Protein AF-A0A345XJV7-F1 (afdb_monomer_lite)

Organism: NCBI:txid83291

pLDDT: mean 78.59, std 18.43, range [28.44, 98.44]

Foldseek 3Di:
DDDDDDDDDDDDDPPPPPDPDDDDPACLLDPVNLVVLVVLLVVLLVLLLVLLVVVCCVQPPDLVCLLPDDCPPLCVNLVSLLSNLLSLQLNVLSLVSNCVSNVSVCPDPPNDPDDVRVVLVVLVVQLNVLSVVLSVLLLVLLLVNDPDPDDSSVVNNVSSVSNVVSVVVNCVVCVVVVVVVVVPDPPPPPPDDDDDPDDDDDPPPDDPPPVSVVVSVVVSVVSVVVSVVVSVLSSLLQSCQSPVVSQVSVPPRSDRQQDDPQRGDDPADCVNLVPDPVNLQPDWDWDAACQTDIDRPVRQVPPDKDWDFGKDADSSRGIDTDIDIGDDPVVSCVVRVNPPPSSRDDWDWDDRPDDPTDTRD

Secondary structure (DSSP, 8-state):
---PPPPPPPPPPGGG-S-PPP---STTSSHHHHHHHHHHHHHHHHHHHHHHHHHHHHHS--TTTTTTS---STTHHHHHHHHHHHHHHHHHHHHHHHHHHHHHHHT-SSS-SSHHHHHHHHHHHHHHHHHHHHHHHHHHHHTT---SSS-HHHHHHHHHHHHHHHHHHHHHHHHHHHHHHHHS--S-S-------------TT---TT-HHHHHHHHHHHHHHHHHHHHHHHHHHTTTTTT-GGGGGG-SS-SS-TT-STTSS--SS-TTTTT--HHHHHT-EEEE-SSS-EEEEHHHHHTSPPEEEEEEEE-TTS-EEEEEEEE--HHHHHHHTT--SSTT---------SSS------

InterPro domains:
  IPR000572 Oxidoreductase, molybdopterin-binding domain [PF00174] (278-340)
  IPR036374 Oxidoreductase, molybdopterin-binding domain superfamily [G3DSA:3.90.420.10] (262-356)
  IPR036374 Oxidoreductase, molybdopterin-binding domain superfamily [SSF56524] (275-340)

Sequence (361 aa):
MKRLSPPRLPEVPPRLRGVLPPRFRGRLHDPRTATAVGRWLGAAVLVCFVTGVVSHVLQEPPGVLADRLPTRPVWGYRFSQGLHVASGIAAVPLLLAKLWTVYPRLFVTPPVRGVRHALERLSVALLVSSGLLQLFLGLLNTAQWYPWPFSFRQVHWALAWVLMGALLLHLAVKAPLIAAHWRERPPDMRKDGANTKDATNTKDATDPTDPRDESDARDRRSLLLGVGAAVGAVTVVTAGQTFTPLRPLDLLAPRHPDHGTQGLPVNRTAAQARVSATAVRDWRLDVTGPRPYALALPELARLPQHTEELPIACVEGWSASARWEGVRVRDLLDRAGAARSRRAASRVRQWRRRGPARRCG

Radius of gyration: 30.33 Å; chains: 1; bounding box: 95×42×93 Å

Structure (mmCIF, N/CA/C/O backbone):
data_AF-A0A345XJV7-F1
#
_entry.id   AF-A0A345XJV7-F1
#
loop_
_atom_site.group_PDB
_atom_site.id
_atom_site.type_symbol
_atom_site.label_atom_id
_atom_site.label_alt_id
_atom_site.label_comp_id
_atom_site.label_asym_id
_atom_site.label_entity_id
_atom_site.label_seq_id
_atom_site.pdbx_PDB_ins_code
_atom_site.Cartn_x
_atom_site.Cartn_y
_atom_site.Cartn_z
_atom_site.occupancy
_atom_site.B_iso_or_equiv
_atom_site.auth_seq_id
_atom_site.auth_comp_id
_atom_site.auth_asym_id
_atom_site.auth_atom_id
_atom_site.pdbx_PDB_model_num
ATOM 1 N N . MET A 1 1 ? 62.691 3.026 -57.305 1.00 43.69 1 MET A N 1
ATOM 2 C CA . MET A 1 1 ? 61.408 2.827 -56.591 1.00 43.69 1 MET A CA 1
ATOM 3 C C . MET A 1 1 ? 61.612 3.065 -55.094 1.00 43.69 1 MET A C 1
ATOM 5 O O . MET A 1 1 ? 62.095 2.177 -54.407 1.00 43.69 1 MET A O 1
ATOM 9 N N . LYS A 1 2 ? 61.313 4.269 -54.583 1.00 43.38 2 LYS A N 1
ATOM 10 C CA . LYS A 1 2 ? 61.294 4.564 -53.135 1.00 43.38 2 LYS A CA 1
ATOM 11 C C . LYS A 1 2 ? 59.847 4.439 -52.645 1.00 43.38 2 LYS A C 1
ATOM 13 O O . LYS A 1 2 ? 58.986 5.158 -53.139 1.00 43.38 2 LYS A O 1
ATOM 18 N N . ARG A 1 3 ? 59.573 3.517 -51.712 1.00 45.50 3 ARG A N 1
ATOM 19 C CA . ARG A 1 3 ? 58.284 3.435 -51.000 1.00 45.50 3 ARG A CA 1
ATOM 20 C C . ARG A 1 3 ? 58.105 4.717 -50.181 1.00 45.50 3 ARG A C 1
ATOM 22 O O . ARG A 1 3 ? 58.883 4.961 -49.265 1.00 45.50 3 ARG A O 1
ATOM 29 N N . LEU A 1 4 ? 57.101 5.522 -50.516 1.00 53.03 4 LEU A N 1
ATOM 30 C CA . LEU A 1 4 ? 56.625 6.613 -49.666 1.00 53.03 4 LEU A CA 1
ATOM 31 C C . LEU A 1 4 ? 55.691 6.014 -48.605 1.00 53.03 4 LEU A C 1
ATOM 33 O O . LEU A 1 4 ? 54.725 5.327 -48.937 1.00 53.03 4 LEU A O 1
ATOM 37 N N . SER A 1 5 ? 56.027 6.220 -47.334 1.00 56.84 5 SER A N 1
ATOM 38 C CA . SER A 1 5 ? 55.233 5.788 -46.179 1.00 56.84 5 SER A CA 1
ATOM 39 C C . SER A 1 5 ? 53.873 6.503 -46.132 1.00 56.84 5 SER A C 1
ATOM 41 O O . SER A 1 5 ? 53.803 7.675 -46.506 1.00 56.84 5 SER A O 1
ATOM 43 N N . PRO A 1 6 ? 52.798 5.850 -45.649 1.00 53.56 6 PRO A N 1
ATOM 44 C CA . PRO A 1 6 ? 51.493 6.492 -45.520 1.00 53.56 6 PRO A CA 1
ATOM 45 C C . PRO A 1 6 ? 51.527 7.614 -44.463 1.00 53.56 6 PRO A C 1
ATOM 47 O O . PRO A 1 6 ? 52.290 7.521 -43.494 1.00 53.56 6 PRO A O 1
ATOM 50 N N . PRO A 1 7 ? 50.709 8.673 -44.620 1.00 50.72 7 PRO A N 1
ATOM 51 C CA . PRO A 1 7 ? 50.664 9.781 -43.673 1.00 50.72 7 PRO A CA 1
ATOM 52 C C . PRO A 1 7 ? 50.169 9.294 -42.306 1.00 50.72 7 PRO A C 1
ATOM 54 O O . PRO A 1 7 ? 49.165 8.585 -42.209 1.00 50.72 7 PRO A O 1
ATOM 57 N N . ARG A 1 8 ? 50.876 9.676 -41.235 1.00 54.47 8 ARG A N 1
ATOM 58 C CA . ARG A 1 8 ? 50.417 9.440 -39.861 1.00 54.47 8 ARG A CA 1
ATOM 59 C C . ARG A 1 8 ? 49.130 10.232 -39.643 1.00 54.47 8 ARG A C 1
ATOM 61 O O . ARG A 1 8 ? 49.126 11.451 -39.795 1.00 54.47 8 ARG A O 1
ATOM 68 N N . LEU A 1 9 ? 48.054 9.536 -39.283 1.00 54.16 9 LEU A N 1
ATOM 69 C CA . LEU A 1 9 ? 46.838 10.175 -38.785 1.00 54.16 9 LEU A CA 1
ATOM 70 C C . LEU A 1 9 ? 47.188 10.990 -37.525 1.00 54.16 9 LEU A C 1
ATOM 72 O O . LEU A 1 9 ? 47.992 10.515 -36.718 1.00 54.16 9 LEU A O 1
ATOM 76 N N . PRO A 1 10 ? 46.625 12.197 -37.349 1.00 48.19 10 PRO A N 1
ATOM 77 C CA . PRO A 1 10 ? 46.925 13.028 -36.192 1.00 48.19 10 PRO A CA 1
ATOM 78 C C . PRO A 1 10 ? 46.528 12.305 -34.899 1.00 48.19 10 PRO A C 1
ATOM 80 O O . PRO A 1 10 ? 45.392 11.850 -34.748 1.00 48.19 10 PRO A O 1
ATOM 83 N N . GLU A 1 11 ? 47.475 12.194 -33.965 1.00 55.97 11 GLU A N 1
ATOM 84 C CA . GLU A 1 11 ? 47.202 11.719 -32.611 1.00 55.97 11 GLU A CA 1
ATOM 85 C C . GLU A 1 11 ? 46.211 12.668 -31.935 1.00 55.97 11 GLU A C 1
ATOM 87 O O . GLU A 1 11 ? 46.449 13.868 -31.793 1.00 55.97 11 GLU A O 1
ATOM 92 N N . VAL A 1 12 ? 45.070 12.118 -31.522 1.00 51.31 12 VAL A N 1
ATOM 93 C CA . VAL A 1 12 ? 44.053 12.856 -30.772 1.00 51.31 12 VAL A CA 1
ATOM 94 C C . VAL A 1 12 ? 44.655 13.270 -29.419 1.00 51.31 12 VAL A C 1
ATOM 96 O O . VAL A 1 12 ? 45.100 12.394 -28.671 1.00 51.31 12 VAL A O 1
ATOM 99 N N . PRO A 1 13 ? 44.669 14.569 -29.065 1.00 47.75 13 PRO A N 1
ATOM 100 C CA . PRO A 1 13 ? 45.322 15.040 -27.849 1.00 47.75 13 PRO A CA 1
ATOM 101 C C . PRO A 1 13 ? 44.674 14.451 -26.577 1.00 47.75 13 PRO A C 1
ATOM 103 O O . PRO A 1 13 ? 43.452 14.274 -26.528 1.00 47.75 13 PRO A O 1
ATOM 106 N N . PRO A 1 14 ? 45.440 14.202 -25.492 1.00 54.06 14 PRO A N 1
ATOM 107 C CA . PRO A 1 14 ? 44.986 13.411 -24.336 1.00 54.06 14 PRO A CA 1
ATOM 108 C C . PRO A 1 14 ? 43.868 14.048 -23.490 1.00 54.06 14 PRO A C 1
ATOM 110 O O . PRO A 1 14 ? 43.389 13.431 -22.539 1.00 54.06 14 PRO A O 1
ATOM 113 N N . ARG A 1 15 ? 43.446 15.280 -23.800 1.00 49.66 15 ARG A N 1
ATOM 114 C CA . ARG A 1 15 ? 42.556 16.096 -22.954 1.00 49.66 15 ARG A CA 1
ATOM 115 C C . ARG A 1 15 ? 41.055 15.951 -23.246 1.00 49.66 15 ARG A C 1
ATOM 117 O O . ARG A 1 15 ? 40.257 16.605 -22.589 1.00 49.66 15 ARG A O 1
ATOM 124 N N . LEU A 1 16 ? 40.653 15.052 -24.151 1.00 48.94 16 LEU A N 1
ATOM 125 C CA . LEU A 1 16 ? 39.241 14.705 -24.414 1.00 48.94 16 LEU A CA 1
ATOM 126 C C . LEU A 1 16 ? 38.868 13.274 -23.973 1.00 48.94 16 LEU A C 1
ATOM 128 O O . LEU A 1 16 ? 37.873 12.717 -24.425 1.00 48.94 16 LEU A O 1
ATOM 132 N N . ARG A 1 17 ? 39.621 12.666 -23.044 1.00 46.66 17 ARG A N 1
ATOM 133 C CA . ARG A 1 17 ? 39.215 11.428 -22.338 1.00 46.66 17 ARG A CA 1
ATOM 134 C C . ARG A 1 17 ? 38.252 11.697 -21.167 1.00 46.66 17 ARG A C 1
ATOM 136 O O . ARG A 1 17 ? 38.211 10.942 -20.200 1.00 46.66 17 ARG A O 1
ATOM 143 N N . GLY A 1 18 ? 37.483 12.781 -21.236 1.00 49.59 18 GLY A N 1
ATOM 144 C CA . GLY A 1 18 ? 36.442 13.099 -20.267 1.00 49.59 18 GLY A CA 1
ATOM 145 C C . GLY A 1 18 ? 35.134 12.413 -20.648 1.00 49.59 18 GLY A C 1
ATOM 146 O O . GLY A 1 18 ? 34.494 12.811 -21.613 1.00 49.59 18 GLY A O 1
ATOM 147 N N . VAL A 1 19 ? 34.736 11.413 -19.857 1.00 54.66 19 VAL A N 1
ATOM 148 C CA . VAL A 1 19 ? 33.434 10.717 -19.902 1.00 54.66 19 VAL A CA 1
ATOM 149 C C . VAL A 1 19 ? 33.239 9.786 -21.109 1.00 54.66 19 VAL A C 1
ATOM 151 O O . VAL A 1 19 ? 32.276 9.891 -21.866 1.00 54.66 19 VAL A O 1
ATOM 154 N N . LEU A 1 20 ? 34.115 8.787 -21.260 1.00 51.97 20 LEU A N 1
ATOM 155 C CA . LEU A 1 20 ? 33.689 7.565 -21.949 1.00 51.97 20 LEU A CA 1
ATOM 156 C C . LEU A 1 20 ? 32.628 6.882 -21.066 1.00 51.97 20 LEU A C 1
ATOM 158 O O . LEU A 1 20 ? 32.927 6.596 -19.904 1.00 51.97 20 LEU A O 1
ATOM 162 N N . PRO A 1 21 ? 31.403 6.630 -21.563 1.00 55.56 21 PRO A N 1
ATOM 163 C CA . PRO A 1 21 ? 30.406 5.908 -20.788 1.00 55.56 21 PRO A CA 1
ATOM 164 C C . PRO A 1 21 ? 30.943 4.511 -20.435 1.00 55.56 21 PRO A C 1
ATOM 166 O O . PRO A 1 21 ? 31.683 3.920 -21.234 1.00 55.56 21 PRO A O 1
ATOM 169 N N . PRO A 1 22 ? 30.594 3.967 -19.257 1.00 55.34 22 PRO A N 1
ATOM 170 C CA . PRO A 1 22 ? 31.024 2.633 -18.860 1.00 55.34 22 PRO A CA 1
ATOM 171 C C . PRO A 1 22 ? 30.659 1.606 -19.942 1.00 55.34 22 PRO A C 1
ATOM 173 O O . PRO A 1 22 ? 29.515 1.526 -20.392 1.00 55.34 22 PRO A O 1
ATOM 176 N N . ARG A 1 23 ? 31.651 0.824 -20.388 1.00 52.75 23 ARG A N 1
ATOM 177 C CA . ARG A 1 23 ? 31.453 -0.290 -21.326 1.00 52.75 23 ARG A CA 1
ATOM 178 C C . ARG A 1 23 ? 31.080 -1.539 -20.530 1.00 52.75 23 ARG A C 1
ATOM 180 O O . ARG A 1 23 ? 31.947 -2.177 -19.938 1.00 52.75 23 ARG A O 1
ATOM 187 N N . PHE A 1 24 ? 29.796 -1.878 -20.510 1.00 51.69 24 PHE A N 1
ATOM 188 C CA . PHE A 1 24 ? 29.291 -3.077 -19.841 1.00 51.69 24 PHE A CA 1
ATOM 189 C C . PHE A 1 24 ? 29.537 -4.313 -20.712 1.00 51.69 24 PHE A C 1
ATOM 191 O O . PHE A 1 24 ? 29.159 -4.329 -21.881 1.00 51.69 24 PHE A O 1
ATOM 198 N N . ARG A 1 25 ? 30.200 -5.334 -20.153 1.00 53.34 25 ARG A N 1
ATOM 199 C CA . ARG A 1 25 ? 30.518 -6.590 -20.859 1.00 53.34 25 ARG A CA 1
ATOM 200 C C . ARG A 1 25 ? 29.418 -7.656 -20.751 1.00 53.34 25 ARG A C 1
ATOM 202 O O . ARG A 1 25 ? 29.373 -8.525 -21.608 1.00 53.34 25 ARG A O 1
ATOM 209 N N . GLY A 1 26 ? 28.535 -7.578 -19.751 1.00 57.66 26 GLY A N 1
ATOM 210 C CA . GLY A 1 26 ? 27.407 -8.507 -19.590 1.00 57.66 26 GLY A CA 1
ATOM 211 C C . GLY A 1 26 ? 26.125 -7.992 -20.250 1.00 57.66 26 GLY A C 1
ATOM 212 O O . GLY A 1 26 ? 25.748 -6.833 -20.044 1.00 57.66 26 GLY A O 1
ATOM 213 N N . ARG A 1 27 ? 25.411 -8.843 -21.001 1.00 68.94 27 ARG A N 1
ATOM 214 C CA . ARG A 1 27 ? 24.129 -8.502 -21.655 1.00 68.94 27 ARG A CA 1
ATOM 215 C C . ARG A 1 27 ? 22.923 -8.603 -20.709 1.00 68.94 27 ARG A C 1
ATOM 217 O O . ARG A 1 27 ? 21.837 -8.985 -21.119 1.00 68.94 27 ARG A O 1
ATOM 224 N N . LEU A 1 28 ? 23.089 -8.202 -19.447 1.00 78.06 28 LEU A N 1
ATOM 225 C CA . LEU A 1 28 ? 21.994 -8.137 -18.468 1.00 78.06 28 LEU A CA 1
ATOM 226 C C . LEU A 1 28 ? 21.194 -6.824 -18.536 1.00 78.06 28 LEU A C 1
ATOM 228 O O . LEU A 1 28 ? 20.078 -6.757 -18.034 1.00 78.06 28 LEU A O 1
ATOM 232 N N . HIS A 1 29 ? 21.725 -5.789 -19.196 1.00 81.75 29 HIS A N 1
ATOM 233 C CA . HIS A 1 29 ? 21.047 -4.501 -19.423 1.00 81.75 29 HIS A CA 1
ATOM 234 C C . HIS A 1 29 ? 20.192 -4.483 -20.707 1.00 81.75 29 HIS A C 1
ATOM 236 O O . HIS A 1 29 ? 19.992 -3.440 -21.342 1.00 81.75 29 HIS A O 1
ATOM 242 N N . ASP A 1 30 ? 19.716 -5.652 -21.135 1.00 80.75 30 ASP A N 1
ATOM 243 C CA . ASP A 1 30 ? 19.037 -5.846 -22.408 1.00 80.75 30 ASP A CA 1
ATOM 244 C C . ASP A 1 30 ? 17.502 -5.658 -22.304 1.00 80.75 30 ASP A C 1
ATOM 246 O O . ASP A 1 30 ? 16.915 -5.689 -21.213 1.00 80.75 30 ASP A O 1
ATOM 250 N N . PRO A 1 31 ? 16.802 -5.446 -23.438 1.00 82.25 31 PRO A N 1
ATOM 251 C CA . PRO A 1 31 ? 15.351 -5.275 -23.450 1.00 82.25 31 PRO A CA 1
ATOM 252 C C . PRO A 1 31 ? 14.572 -6.453 -22.847 1.00 82.25 31 PRO A C 1
ATOM 254 O O . PRO A 1 31 ? 13.532 -6.215 -22.224 1.00 82.25 31 PRO A O 1
ATOM 257 N N . ARG A 1 32 ? 15.040 -7.703 -23.001 1.00 83.38 32 ARG A N 1
ATOM 258 C CA . ARG A 1 32 ? 14.327 -8.897 -22.520 1.00 83.38 32 ARG A CA 1
ATOM 259 C C . ARG A 1 32 ? 14.361 -8.947 -20.997 1.00 83.38 32 ARG A C 1
ATOM 261 O O . ARG A 1 32 ? 13.300 -9.059 -20.384 1.00 83.38 32 ARG A O 1
ATOM 268 N N . THR A 1 33 ? 15.530 -8.755 -20.381 1.00 86.38 33 THR A N 1
ATOM 269 C CA . THR A 1 33 ? 15.660 -8.668 -18.914 1.00 86.38 33 THR A CA 1
ATOM 270 C C . THR A 1 33 ? 14.847 -7.502 -18.356 1.00 86.38 33 THR A C 1
ATOM 272 O O . THR A 1 33 ? 14.058 -7.674 -17.423 1.00 86.38 33 THR A O 1
ATOM 275 N N . ALA A 1 34 ? 14.934 -6.326 -18.989 1.00 88.50 34 ALA A N 1
ATOM 276 C CA . ALA A 1 34 ? 14.167 -5.153 -18.575 1.00 88.50 34 ALA A CA 1
ATOM 277 C C . ALA A 1 34 ? 12.652 -5.404 -18.618 1.00 88.50 34 ALA A C 1
ATOM 279 O O . ALA A 1 34 ? 11.916 -4.903 -17.762 1.00 88.50 34 ALA A O 1
ATOM 280 N N . THR A 1 35 ? 12.177 -6.149 -19.615 1.00 88.50 35 THR A N 1
ATOM 281 C CA . THR A 1 35 ? 10.759 -6.490 -19.772 1.00 88.50 35 THR A CA 1
ATOM 282 C C . THR A 1 35 ? 10.325 -7.532 -18.749 1.00 88.50 35 THR A C 1
ATOM 284 O O . THR A 1 35 ? 9.286 -7.352 -18.121 1.00 88.50 35 THR A O 1
ATOM 287 N N . ALA A 1 36 ? 11.130 -8.572 -18.522 1.00 89.88 36 ALA A N 1
ATOM 288 C CA . ALA A 1 36 ? 10.838 -9.617 -17.544 1.00 89.88 36 ALA A CA 1
ATOM 289 C C . ALA A 1 36 ? 10.682 -9.045 -16.125 1.00 89.88 36 ALA A C 1
ATOM 291 O O . ALA A 1 36 ? 9.617 -9.182 -15.524 1.00 89.88 36 ALA A O 1
ATOM 292 N N . VAL A 1 37 ? 11.683 -8.300 -15.637 1.00 92.25 37 VAL A N 1
ATOM 293 C CA . VAL A 1 37 ? 11.618 -7.635 -14.320 1.00 92.25 37 VAL A CA 1
ATOM 294 C C . VAL A 1 37 ? 10.485 -6.604 -14.285 1.00 92.25 37 VAL A C 1
ATOM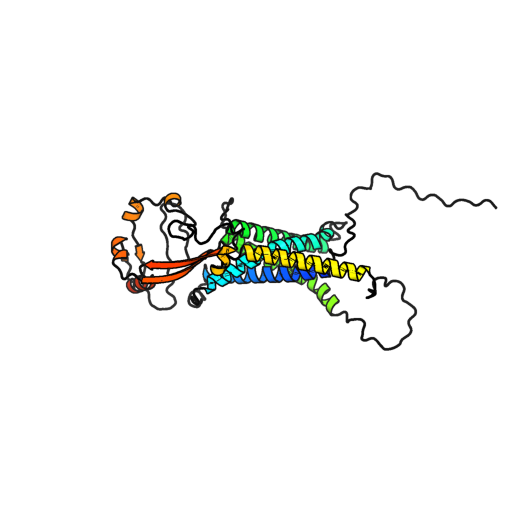 296 O O . VAL A 1 37 ? 9.764 -6.490 -13.295 1.00 92.25 37 VAL A O 1
ATOM 299 N N . GLY A 1 38 ? 10.278 -5.878 -15.390 1.00 93.62 38 GLY A N 1
ATOM 300 C CA . GLY A 1 38 ? 9.199 -4.899 -15.521 1.00 93.62 38 GLY A CA 1
ATOM 301 C C . GLY A 1 38 ? 7.798 -5.499 -15.366 1.00 93.62 38 GLY A C 1
ATOM 302 O O . GLY A 1 38 ? 6.935 -4.846 -14.790 1.00 93.62 38 GLY A O 1
ATOM 303 N N . ARG A 1 39 ? 7.567 -6.737 -15.822 1.00 94.19 39 ARG A N 1
ATOM 304 C CA . ARG A 1 39 ? 6.280 -7.435 -15.654 1.00 94.19 39 ARG A CA 1
ATOM 305 C C . ARG A 1 39 ? 6.006 -7.778 -14.194 1.00 94.19 39 ARG A C 1
ATOM 307 O O . ARG A 1 39 ? 4.894 -7.554 -13.728 1.00 94.19 39 ARG A O 1
ATOM 314 N N . TRP A 1 40 ? 7.009 -8.279 -13.475 1.00 96.69 40 TRP A N 1
ATOM 315 C CA . TRP A 1 40 ? 6.885 -8.562 -12.042 1.00 96.69 40 TRP A CA 1
ATOM 316 C C . TRP A 1 40 ? 6.644 -7.282 -11.241 1.00 96.69 40 TRP A C 1
ATOM 318 O O . TRP A 1 40 ? 5.722 -7.231 -10.431 1.00 96.69 40 TRP A O 1
ATOM 328 N N . LEU A 1 41 ? 7.409 -6.222 -11.530 1.00 97.44 41 LEU A N 1
ATOM 329 C CA . LEU A 1 41 ? 7.218 -4.915 -10.903 1.00 97.44 41 LEU A CA 1
ATOM 330 C C . LEU A 1 41 ? 5.826 -4.341 -11.199 1.00 97.44 41 LEU A C 1
ATOM 332 O O . LEU A 1 41 ? 5.149 -3.881 -10.288 1.00 97.44 41 LEU A O 1
ATOM 336 N N . GLY A 1 42 ? 5.381 -4.397 -12.457 1.00 97.00 42 GLY A N 1
ATOM 337 C CA . GLY A 1 42 ? 4.059 -3.924 -12.863 1.00 97.00 42 GLY A CA 1
ATOM 338 C C . GLY A 1 42 ? 2.926 -4.675 -12.164 1.00 97.00 42 GLY A C 1
ATOM 339 O O . GLY A 1 42 ? 1.981 -4.044 -11.700 1.00 97.00 42 GLY A O 1
ATOM 340 N N . ALA A 1 43 ? 3.042 -5.999 -12.020 1.00 97.75 43 ALA A N 1
ATOM 341 C CA . ALA A 1 43 ? 2.079 -6.803 -11.270 1.00 97.75 43 ALA A CA 1
ATOM 342 C C . ALA A 1 43 ? 2.047 -6.415 -9.783 1.00 97.75 43 ALA A C 1
ATOM 344 O O . ALA A 1 43 ? 0.967 -6.203 -9.236 1.00 97.75 43 ALA A O 1
ATOM 345 N N . ALA A 1 44 ? 3.211 -6.253 -9.145 1.00 97.75 44 ALA A N 1
ATOM 346 C CA . ALA A 1 44 ? 3.299 -5.819 -7.752 1.00 97.75 44 ALA A CA 1
ATOM 347 C C . ALA A 1 44 ? 2.677 -4.426 -7.543 1.00 97.75 44 ALA A C 1
ATOM 349 O O . ALA A 1 44 ? 1.861 -4.242 -6.642 1.00 97.75 44 ALA A O 1
ATOM 350 N N . VAL A 1 45 ? 2.990 -3.462 -8.417 1.00 98.12 45 VAL A N 1
ATOM 351 C CA . VAL A 1 45 ? 2.410 -2.108 -8.379 1.00 98.12 45 VAL A CA 1
ATOM 352 C C . VAL A 1 45 ? 0.897 -2.144 -8.584 1.00 98.12 45 VAL A C 1
ATOM 354 O O . VAL A 1 45 ? 0.180 -1.460 -7.860 1.00 98.12 45 VAL A O 1
ATOM 357 N N . LEU A 1 46 ? 0.394 -2.946 -9.527 1.00 98.44 46 LEU A N 1
ATOM 358 C CA . LEU A 1 46 ? -1.043 -3.073 -9.777 1.00 98.44 46 LEU A CA 1
ATOM 359 C C . LEU A 1 46 ? -1.776 -3.653 -8.563 1.00 98.44 46 LEU A C 1
ATOM 361 O O . LEU A 1 46 ? -2.795 -3.110 -8.144 1.00 98.44 46 LEU A O 1
ATOM 365 N N . VAL A 1 47 ? -1.245 -4.728 -7.979 1.00 98.31 47 VAL A N 1
ATOM 366 C CA . VAL A 1 47 ? -1.807 -5.348 -6.774 1.00 98.31 47 VAL A CA 1
ATOM 367 C C . VAL A 1 47 ? -1.818 -4.355 -5.609 1.00 98.31 47 VAL A C 1
ATOM 369 O O . VAL A 1 47 ? -2.854 -4.183 -4.963 1.00 98.31 47 VAL A O 1
ATOM 372 N N . CYS A 1 48 ? -0.708 -3.649 -5.380 1.00 97.50 48 CYS A N 1
ATOM 373 C CA . CYS A 1 48 ? -0.594 -2.615 -4.352 1.00 97.50 48 CYS A CA 1
ATOM 374 C C .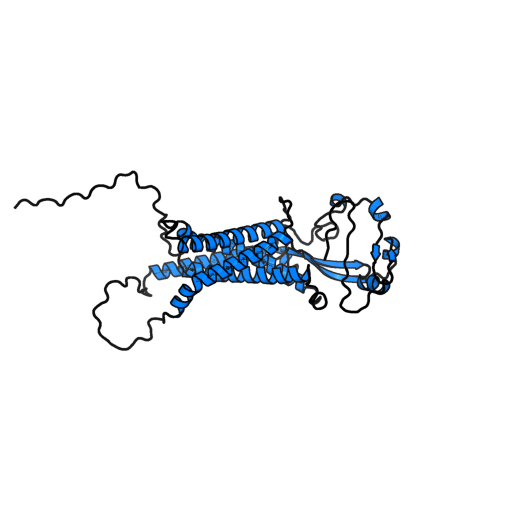 CYS A 1 48 ? -1.602 -1.478 -4.587 1.00 97.50 48 CYS A C 1
ATOM 376 O O . CYS A 1 48 ? -2.335 -1.084 -3.682 1.00 97.50 48 CYS A O 1
ATOM 378 N N . PHE A 1 49 ? -1.731 -1.005 -5.827 1.00 98.44 49 PHE A N 1
ATOM 379 C CA . PHE A 1 49 ? -2.682 0.041 -6.190 1.00 98.44 49 PHE A CA 1
ATOM 380 C C . PHE A 1 49 ? -4.135 -0.383 -5.942 1.00 98.44 49 PHE A C 1
ATOM 382 O O . PHE A 1 49 ? -4.866 0.319 -5.246 1.00 98.44 49 PHE A O 1
ATOM 389 N N . VAL A 1 50 ? -4.554 -1.548 -6.447 1.00 98.38 50 VAL A N 1
ATOM 390 C CA . VAL A 1 50 ? -5.933 -2.043 -6.298 1.00 98.38 50 VAL A CA 1
ATOM 391 C C . VAL A 1 50 ? -6.281 -2.259 -4.826 1.00 98.38 50 VAL A C 1
ATOM 393 O O . VAL A 1 50 ? -7.326 -1.806 -4.364 1.00 98.38 50 VAL A O 1
ATOM 396 N N . THR A 1 51 ? -5.394 -2.898 -4.064 1.00 97.38 51 THR A N 1
ATOM 397 C CA . THR A 1 51 ? -5.594 -3.089 -2.618 1.00 97.38 51 THR A CA 1
ATOM 398 C C . THR A 1 51 ? -5.610 -1.761 -1.854 1.00 97.38 51 THR A C 1
ATOM 400 O O . THR A 1 51 ? -6.389 -1.611 -0.915 1.00 97.38 51 THR A O 1
ATOM 403 N N . GLY A 1 52 ? -4.834 -0.764 -2.292 1.00 96.81 52 GLY A N 1
ATOM 404 C CA . GLY A 1 52 ? -4.859 0.596 -1.753 1.00 96.81 52 GLY A CA 1
ATOM 405 C C . GLY A 1 52 ? -6.180 1.320 -2.025 1.00 96.81 52 GLY A C 1
ATOM 406 O O . GLY A 1 52 ? -6.723 1.954 -1.123 1.00 96.81 52 GLY A O 1
ATOM 407 N N . VAL A 1 53 ? -6.748 1.169 -3.227 1.00 96.50 53 VAL A N 1
ATOM 408 C CA . VAL A 1 53 ? -8.092 1.671 -3.569 1.00 96.50 53 VAL A CA 1
ATOM 409 C C . VAL A 1 53 ? -9.156 1.013 -2.696 1.00 96.50 53 VAL A C 1
ATOM 411 O O . VAL A 1 53 ? -9.994 1.717 -2.140 1.00 96.50 53 VAL A O 1
ATOM 414 N N . VAL A 1 54 ? -9.099 -0.310 -2.513 1.00 94.38 54 VAL A N 1
ATOM 415 C CA . VAL A 1 54 ? -10.007 -1.025 -1.600 1.00 94.38 54 VAL A CA 1
ATOM 416 C C . VAL A 1 54 ? -9.885 -0.475 -0.177 1.00 94.38 54 VAL A C 1
ATOM 418 O O . VAL A 1 54 ? -10.897 -0.149 0.437 1.00 94.38 54 VAL A O 1
ATOM 421 N N . SER A 1 55 ? -8.661 -0.306 0.332 1.00 93.31 55 SER A N 1
ATOM 422 C CA . SER A 1 55 ? -8.413 0.257 1.665 1.00 93.31 55 SER A CA 1
ATOM 423 C C . SER A 1 55 ? -8.959 1.683 1.809 1.00 93.31 55 SER A C 1
ATOM 425 O O . SER A 1 55 ? -9.600 1.997 2.813 1.00 93.31 55 SER A O 1
ATOM 427 N N . HIS A 1 56 ? -8.783 2.534 0.792 1.00 92.69 56 HIS A N 1
ATOM 428 C CA . HIS A 1 56 ? -9.325 3.893 0.781 1.00 92.69 56 HIS A CA 1
ATOM 429 C C . HIS A 1 56 ? -10.857 3.900 0.777 1.00 92.69 56 HIS A C 1
ATOM 431 O O . HIS A 1 56 ? -11.454 4.588 1.595 1.00 92.69 56 HIS A O 1
ATOM 437 N N . VAL A 1 57 ? -11.499 3.091 -0.072 1.00 91.19 57 VAL A N 1
ATOM 438 C CA . VAL A 1 57 ? -12.967 2.990 -0.145 1.00 91.19 57 VAL A CA 1
ATOM 439 C C . VAL A 1 57 ? -13.566 2.442 1.152 1.00 91.19 57 VAL A C 1
ATOM 441 O O . VAL A 1 57 ? -14.645 2.868 1.545 1.00 91.19 57 VAL A O 1
ATOM 444 N N . LEU A 1 58 ? -12.889 1.523 1.844 1.00 88.44 58 LEU A N 1
ATOM 445 C CA . LEU A 1 58 ? -13.360 1.023 3.139 1.00 88.44 58 LEU A CA 1
ATOM 446 C C . LEU A 1 58 ? -13.231 2.071 4.257 1.00 88.44 58 LEU A C 1
ATOM 448 O O . LEU A 1 58 ? -14.091 2.129 5.128 1.00 88.44 58 LEU A O 1
ATOM 452 N N . GLN A 1 59 ? -12.184 2.904 4.235 1.00 86.69 59 GLN A N 1
ATOM 453 C CA . GLN A 1 59 ? -11.965 3.956 5.241 1.00 86.69 59 GLN A CA 1
ATOM 454 C C . GLN A 1 59 ? -12.775 5.233 4.975 1.00 86.69 59 GLN A C 1
ATOM 456 O O . GLN A 1 59 ? -13.181 5.929 5.906 1.00 86.69 59 GLN A O 1
ATOM 461 N N . GLU A 1 60 ? -12.967 5.573 3.704 1.00 87.00 60 GLU A N 1
ATOM 462 C CA . GLU A 1 60 ? -13.657 6.772 3.229 1.00 87.00 60 GLU A CA 1
ATOM 463 C C . GLU A 1 60 ? -14.688 6.374 2.160 1.00 87.00 60 GLU A C 1
ATOM 465 O O . GLU A 1 60 ? -14.536 6.697 0.978 1.00 87.00 60 GLU A O 1
ATOM 470 N N . PRO A 1 61 ? -15.747 5.642 2.552 1.00 85.19 61 PRO A N 1
ATOM 471 C CA . PRO A 1 61 ? -16.717 5.128 1.603 1.00 85.19 61 PRO A CA 1
ATOM 472 C C . PRO A 1 61 ? -17.442 6.262 0.876 1.00 85.19 61 PRO A C 1
ATOM 474 O O . PRO A 1 61 ? -17.979 7.168 1.525 1.00 85.19 61 PRO A O 1
ATOM 477 N N . PRO A 1 62 ? -17.525 6.222 -0.467 1.00 86.06 62 PRO A N 1
ATOM 478 C CA . PRO A 1 62 ? -18.331 7.186 -1.192 1.00 86.06 62 PRO A CA 1
ATOM 479 C C . PRO A 1 62 ? -19.803 6.967 -0.829 1.00 86.06 62 PRO A C 1
ATOM 481 O O . PRO A 1 62 ? -20.245 5.832 -0.638 1.00 86.06 62 PRO A O 1
ATOM 484 N N . GLY A 1 63 ? -20.582 8.049 -0.747 1.00 80.69 63 GLY A N 1
ATOM 485 C CA . GLY A 1 63 ? -21.933 8.011 -0.168 1.00 80.69 63 GLY A CA 1
ATOM 486 C C . GLY A 1 63 ? -22.887 6.993 -0.809 1.00 80.69 63 GLY A C 1
ATOM 487 O O . GLY A 1 63 ? -23.759 6.464 -0.133 1.00 80.69 63 GLY A O 1
ATOM 488 N N . VAL A 1 64 ? -22.694 6.660 -2.089 1.00 78.81 64 VAL A N 1
ATOM 489 C CA . VAL A 1 64 ? -23.490 5.644 -2.804 1.00 78.81 64 VAL A CA 1
ATOM 490 C C . VAL A 1 64 ? -23.119 4.193 -2.460 1.00 78.81 64 VAL A C 1
ATOM 492 O O . VAL A 1 64 ? -23.931 3.293 -2.672 1.00 78.81 64 VAL A O 1
ATOM 495 N N . LEU A 1 65 ? -21.901 3.951 -1.961 1.00 79.94 65 LEU A N 1
ATOM 496 C CA . LEU A 1 65 ? -21.388 2.620 -1.615 1.00 79.94 65 LEU A CA 1
ATOM 497 C C . LEU A 1 65 ? -21.325 2.366 -0.111 1.00 79.94 65 LEU A C 1
ATOM 499 O O . LEU A 1 65 ? -21.236 1.202 0.259 1.00 79.94 65 LEU A O 1
ATOM 503 N N . ALA A 1 66 ? -21.401 3.393 0.740 1.00 76.94 66 ALA A N 1
ATOM 504 C CA . ALA A 1 66 ? -21.282 3.254 2.197 1.00 76.94 66 ALA A CA 1
ATOM 505 C C . ALA A 1 66 ? -22.146 2.119 2.778 1.00 76.94 66 ALA A C 1
ATOM 507 O O . ALA A 1 66 ? -21.676 1.337 3.597 1.00 76.94 66 ALA A O 1
ATOM 508 N N . ASP A 1 67 ? -23.356 1.957 2.249 1.00 75.44 67 ASP A N 1
ATOM 509 C CA . ASP A 1 67 ? -24.343 0.974 2.705 1.00 75.44 67 ASP A CA 1
ATOM 510 C C . ASP A 1 67 ? -24.214 -0.409 2.032 1.00 75.44 67 ASP A C 1
ATOM 512 O O . ASP A 1 67 ? -24.969 -1.336 2.336 1.00 75.44 67 ASP A O 1
ATOM 516 N N . ARG A 1 68 ? -23.327 -0.534 1.040 1.00 82.00 68 ARG A N 1
ATOM 517 C CA . ARG A 1 68 ? -23.175 -1.715 0.172 1.00 82.00 68 ARG A CA 1
ATOM 518 C C . ARG A 1 68 ? -21.826 -2.404 0.328 1.00 82.00 68 ARG A C 1
ATOM 520 O O . ARG A 1 68 ? -21.618 -3.455 -0.275 1.00 82.00 68 ARG A O 1
ATOM 527 N N . LEU A 1 69 ? -20.909 -1.822 1.097 1.00 84.19 69 LEU A N 1
ATOM 528 C CA . LEU A 1 69 ? -19.601 -2.420 1.309 1.00 84.19 69 LEU A CA 1
ATOM 529 C C . LEU A 1 69 ? -19.725 -3.678 2.178 1.00 84.19 69 LEU A C 1
ATOM 531 O O . LEU A 1 69 ? -20.401 -3.660 3.210 1.00 84.19 69 LEU A O 1
ATOM 535 N N . PRO A 1 70 ? -19.081 -4.783 1.774 1.00 84.38 70 PRO A N 1
ATOM 536 C CA . PRO A 1 70 ? -19.137 -6.015 2.534 1.00 84.38 70 PRO A CA 1
ATOM 537 C C . PRO A 1 70 ? -18.383 -5.845 3.857 1.00 84.38 70 PRO A C 1
ATOM 539 O O . PRO A 1 70 ? -17.200 -5.521 3.881 1.00 84.38 70 PRO A O 1
ATOM 542 N N . THR A 1 71 ? -19.060 -6.122 4.970 1.00 82.38 71 THR A N 1
ATOM 543 C CA . THR A 1 71 ? -18.446 -6.198 6.311 1.00 82.38 71 THR A CA 1
ATOM 544 C C . THR A 1 71 ? -17.929 -7.601 6.636 1.00 82.38 71 THR A C 1
ATOM 546 O O . THR A 1 71 ? -17.375 -7.845 7.708 1.00 82.38 71 THR A O 1
ATOM 549 N N . ARG A 1 72 ? -18.131 -8.549 5.711 1.00 87.06 72 ARG A N 1
ATOM 550 C CA . ARG A 1 72 ? -17.725 -9.948 5.818 1.00 87.06 72 ARG A CA 1
ATOM 551 C C . ARG A 1 72 ? -17.056 -10.432 4.525 1.00 87.06 72 ARG A C 1
ATOM 553 O O . ARG A 1 72 ? -17.424 -9.958 3.453 1.00 87.06 72 ARG A O 1
ATOM 560 N N . PRO A 1 73 ? -16.142 -11.412 4.615 1.00 92.12 73 PRO A N 1
ATOM 561 C CA . PRO A 1 73 ? -15.658 -12.029 5.853 1.00 92.12 73 PRO A CA 1
ATOM 562 C C . PRO A 1 73 ? -14.816 -11.058 6.697 1.00 92.12 73 PRO A C 1
ATOM 564 O O . PRO A 1 73 ? -14.166 -10.167 6.159 1.00 92.12 73 PRO A O 1
ATOM 567 N N . VAL A 1 74 ? -14.814 -11.227 8.024 1.00 88.81 74 VAL A N 1
ATOM 568 C CA . VAL A 1 74 ? -14.135 -10.301 8.962 1.00 88.81 74 VAL A CA 1
ATOM 569 C C . VAL A 1 74 ? -12.616 -10.235 8.762 1.00 88.81 74 VAL A C 1
ATOM 571 O O . VAL A 1 74 ? -11.978 -9.251 9.116 1.00 88.81 74 VAL A O 1
ATOM 574 N N . TRP A 1 75 ? -12.023 -11.261 8.146 1.00 88.81 75 TRP A N 1
ATOM 575 C CA . TRP A 1 75 ? -10.606 -11.285 7.787 1.00 88.81 75 TRP A CA 1
ATOM 576 C C . TRP A 1 75 ? -10.298 -10.576 6.459 1.00 88.81 75 TRP A C 1
ATOM 578 O O . TRP A 1 75 ? -9.124 -10.397 6.142 1.00 88.81 75 TRP A O 1
ATOM 588 N N . GLY A 1 76 ? -11.310 -10.170 5.682 1.00 91.19 76 GLY A N 1
ATOM 589 C CA . GLY A 1 76 ? -11.135 -9.653 4.321 1.00 91.19 76 GLY A CA 1
ATOM 590 C C . GLY A 1 76 ? -10.197 -8.449 4.257 1.00 91.19 76 GLY A C 1
ATOM 591 O O . GLY A 1 76 ? -9.265 -8.442 3.455 1.00 91.19 76 GLY A O 1
ATOM 592 N N . TYR A 1 77 ? -10.369 -7.484 5.168 1.00 90.69 77 TYR A N 1
ATOM 593 C CA . TYR A 1 77 ? -9.486 -6.318 5.236 1.00 90.69 77 TYR A CA 1
ATOM 594 C C . TYR A 1 77 ? -8.050 -6.689 5.632 1.00 90.69 77 TYR A C 1
ATOM 596 O O . TYR A 1 77 ? -7.100 -6.182 5.042 1.00 90.69 77 TYR A O 1
ATOM 604 N N . ARG A 1 78 ? -7.871 -7.632 6.571 1.00 90.44 78 ARG A N 1
ATOM 605 C CA . ARG A 1 78 ? -6.544 -8.160 6.934 1.00 90.44 78 ARG A CA 1
ATOM 606 C C . ARG A 1 78 ? -5.832 -8.744 5.714 1.00 90.44 78 ARG A C 1
ATOM 608 O O . ARG A 1 78 ? -4.650 -8.486 5.519 1.00 90.44 78 ARG A O 1
ATOM 615 N N . PHE A 1 79 ? -6.549 -9.501 4.886 1.00 91.12 79 PHE A N 1
ATOM 616 C CA . PHE A 1 79 ? -5.985 -10.084 3.672 1.00 91.12 79 PHE A CA 1
ATOM 617 C C . PHE A 1 79 ? -5.629 -9.023 2.627 1.00 91.12 79 PHE A C 1
ATOM 619 O O . PHE A 1 79 ? -4.495 -9.004 2.153 1.00 91.12 79 PHE A O 1
ATOM 626 N N . SER A 1 80 ? -6.550 -8.108 2.300 1.00 93.81 80 SER A N 1
ATOM 627 C CA . SER A 1 80 ? -6.268 -7.052 1.318 1.00 93.81 80 SER A CA 1
ATOM 628 C C . SER A 1 80 ? -5.122 -6.147 1.765 1.00 93.81 80 SER A C 1
ATOM 630 O O . SER A 1 80 ? -4.272 -5.786 0.956 1.00 93.81 80 SER A O 1
ATOM 632 N N . GLN A 1 81 ? -5.068 -5.816 3.057 1.00 92.69 81 GLN A N 1
ATOM 633 C CA . GLN A 1 81 ? -4.012 -4.989 3.633 1.00 92.69 81 GLN A CA 1
ATOM 634 C C . GLN A 1 81 ? -2.664 -5.720 3.665 1.00 92.69 81 GLN A C 1
ATOM 636 O O . GLN A 1 81 ? -1.636 -5.120 3.358 1.00 92.69 81 GLN A O 1
ATOM 641 N N . GLY A 1 82 ? -2.655 -7.021 3.966 1.00 90.38 82 GLY A N 1
ATOM 642 C CA . GLY A 1 82 ? -1.449 -7.843 3.854 1.00 90.38 82 GLY A CA 1
ATOM 643 C C . GLY A 1 82 ? -0.917 -7.917 2.439 1.00 90.38 82 GLY A C 1
ATOM 644 O O . GLY A 1 82 ? 0.275 -7.728 2.222 1.00 90.38 82 GLY A O 1
ATOM 645 N N . LEU A 1 83 ? -1.804 -8.099 1.464 1.00 93.50 83 LEU A N 1
ATOM 646 C CA . LEU A 1 83 ? -1.424 -8.109 0.060 1.00 93.50 83 LEU A CA 1
ATOM 647 C C . LEU A 1 83 ? -0.866 -6.747 -0.393 1.00 93.50 83 LEU A C 1
ATOM 649 O O . LEU A 1 83 ? 0.112 -6.709 -1.141 1.00 93.50 83 LEU A O 1
ATOM 653 N N . HIS A 1 84 ? -1.430 -5.638 0.093 1.00 95.88 84 HIS A N 1
ATOM 654 C CA . HIS A 1 84 ? -0.916 -4.288 -0.155 1.00 95.88 84 HIS A CA 1
ATOM 655 C C . HIS A 1 84 ? 0.533 -4.130 0.321 1.00 95.88 84 HIS A C 1
ATOM 657 O O . HIS A 1 84 ? 1.415 -3.751 -0.447 1.00 95.88 84 HIS A O 1
ATOM 663 N N . VAL A 1 85 ? 0.795 -4.477 1.582 1.00 92.50 85 VAL A N 1
ATOM 664 C CA . VAL A 1 85 ? 2.118 -4.323 2.203 1.00 92.50 85 VAL A CA 1
ATOM 665 C C . VAL A 1 85 ? 3.127 -5.283 1.576 1.00 92.50 85 VAL A C 1
ATOM 667 O O . VAL A 1 85 ? 4.211 -4.856 1.188 1.00 92.50 85 VAL A O 1
ATOM 670 N N . ALA A 1 86 ? 2.755 -6.552 1.391 1.00 91.94 86 ALA A N 1
ATOM 671 C CA . ALA A 1 86 ? 3.603 -7.559 0.760 1.00 91.94 86 ALA A CA 1
ATOM 672 C C . ALA A 1 86 ? 4.001 -7.163 -0.670 1.00 91.94 86 ALA A C 1
ATOM 674 O O . ALA A 1 86 ? 5.173 -7.237 -1.029 1.00 91.94 86 ALA A O 1
ATOM 675 N N . SER A 1 87 ? 3.048 -6.691 -1.481 1.00 95.06 87 SER A N 1
ATOM 676 C CA . SER A 1 87 ? 3.338 -6.241 -2.849 1.00 95.06 87 SER A CA 1
ATOM 677 C C . SER A 1 87 ? 4.168 -4.953 -2.887 1.00 95.06 87 SER A C 1
ATOM 679 O O . SER A 1 87 ? 5.067 -4.841 -3.721 1.00 95.06 87 SER A O 1
ATOM 681 N N . GLY A 1 88 ? 3.946 -4.016 -1.958 1.00 95.25 88 GLY A N 1
ATOM 682 C CA . GLY A 1 88 ? 4.798 -2.837 -1.780 1.00 95.25 88 GLY A CA 1
ATOM 683 C C . GLY A 1 88 ? 6.242 -3.203 -1.420 1.00 95.25 88 GLY A C 1
ATOM 684 O O . GLY A 1 88 ? 7.177 -2.698 -2.035 1.00 95.25 88 GLY A O 1
ATOM 685 N N . ILE A 1 89 ? 6.435 -4.139 -0.490 1.00 92.50 89 ILE A N 1
ATOM 686 C CA . ILE A 1 89 ? 7.758 -4.639 -0.094 1.00 92.50 89 ILE A CA 1
ATOM 687 C C . ILE A 1 89 ? 8.435 -5.378 -1.254 1.00 92.50 89 ILE A C 1
ATOM 689 O O . ILE A 1 89 ? 9.587 -5.087 -1.571 1.00 92.50 89 ILE A O 1
ATOM 693 N N . ALA A 1 90 ? 7.720 -6.273 -1.942 1.00 93.88 90 ALA A N 1
ATOM 694 C CA . ALA A 1 90 ? 8.218 -6.984 -3.120 1.00 93.88 90 ALA A CA 1
ATOM 695 C C . ALA A 1 90 ? 8.660 -6.024 -4.239 1.00 93.88 90 ALA A C 1
ATOM 697 O O . ALA A 1 90 ? 9.648 -6.274 -4.934 1.00 93.88 90 ALA A O 1
ATOM 698 N N . ALA A 1 91 ? 7.957 -4.900 -4.404 1.00 96.75 91 ALA A N 1
ATOM 699 C CA . ALA A 1 91 ? 8.292 -3.888 -5.395 1.00 96.75 91 ALA A CA 1
ATOM 700 C C . ALA A 1 91 ? 9.638 -3.186 -5.126 1.00 96.75 91 ALA A C 1
ATOM 702 O O . ALA A 1 91 ? 10.215 -2.657 -6.073 1.00 96.75 91 ALA A O 1
ATOM 703 N N . VAL A 1 92 ? 10.185 -3.222 -3.904 1.00 94.75 92 VAL A N 1
ATOM 704 C CA . VAL A 1 92 ? 11.481 -2.599 -3.571 1.00 94.75 92 VAL A CA 1
ATOM 705 C C . VAL A 1 92 ? 12.645 -3.250 -4.336 1.00 94.75 92 VAL A C 1
ATOM 707 O O . VAL A 1 92 ? 13.242 -2.570 -5.178 1.00 94.75 92 VAL A O 1
ATOM 710 N N . PRO A 1 93 ? 12.977 -4.546 -4.142 1.00 95.06 93 PRO A N 1
ATOM 711 C CA . PRO A 1 93 ? 14.041 -5.191 -4.910 1.00 95.06 93 PRO A CA 1
ATOM 712 C C . PRO A 1 93 ? 13.726 -5.248 -6.411 1.00 95.06 93 PRO A C 1
ATOM 714 O O . PRO A 1 93 ? 14.641 -5.126 -7.223 1.00 95.06 93 PRO A O 1
ATOM 717 N N . LEU A 1 94 ? 12.451 -5.357 -6.809 1.00 96.94 94 LEU A N 1
ATOM 718 C CA . LEU A 1 94 ? 12.051 -5.318 -8.221 1.00 96.94 94 LEU A CA 1
ATOM 719 C C . LEU A 1 94 ? 12.349 -3.964 -8.874 1.00 96.94 94 LEU A C 1
ATOM 721 O O . LEU A 1 94 ? 12.853 -3.923 -9.997 1.00 96.94 94 LEU A O 1
ATOM 725 N N . LEU A 1 95 ? 12.064 -2.855 -8.186 1.00 96.62 95 LEU A N 1
ATOM 726 C CA . LEU A 1 95 ? 12.360 -1.514 -8.677 1.00 96.62 95 LEU A CA 1
ATOM 727 C C . LEU A 1 95 ? 13.869 -1.291 -8.755 1.00 96.62 95 LEU A C 1
ATOM 729 O O . LEU A 1 95 ? 14.347 -0.793 -9.772 1.00 96.62 95 LEU A O 1
ATOM 733 N N . LEU A 1 96 ? 14.629 -1.713 -7.742 1.00 95.38 96 LEU A N 1
ATOM 734 C CA . LEU A 1 96 ? 16.091 -1.628 -7.762 1.00 95.38 96 LEU A CA 1
ATOM 735 C C . LEU A 1 96 ? 16.687 -2.444 -8.916 1.00 95.38 96 LEU A C 1
ATOM 737 O O . LEU A 1 96 ? 17.490 -1.916 -9.685 1.00 95.38 96 LEU A O 1
ATOM 741 N N . ALA A 1 97 ? 16.235 -3.686 -9.110 1.00 94.38 97 ALA A N 1
ATOM 742 C CA . ALA A 1 97 ? 16.647 -4.524 -10.233 1.00 94.38 97 ALA A CA 1
ATOM 743 C C . ALA A 1 97 ? 16.269 -3.891 -11.580 1.00 94.38 97 ALA A C 1
ATOM 745 O O . ALA A 1 97 ? 17.068 -3.890 -12.520 1.00 94.38 97 ALA A O 1
ATOM 746 N N . LYS A 1 98 ? 15.075 -3.295 -11.683 1.00 94.69 98 LYS A N 1
ATOM 747 C CA . LYS A 1 98 ? 14.625 -2.589 -12.885 1.00 94.69 98 LYS A CA 1
ATOM 748 C C . LYS A 1 98 ? 15.508 -1.381 -13.186 1.00 94.69 98 LYS A C 1
ATOM 750 O O . LYS A 1 98 ? 15.923 -1.228 -14.334 1.00 94.69 98 LYS A O 1
ATOM 755 N N . LEU A 1 99 ? 15.799 -0.552 -12.184 1.00 93.88 99 LEU A N 1
ATOM 756 C CA . LEU A 1 99 ? 16.656 0.626 -12.308 1.00 93.88 99 LEU A CA 1
ATOM 757 C C . LEU A 1 99 ? 18.079 0.234 -12.686 1.00 93.88 99 LEU A C 1
ATOM 759 O O . LEU A 1 99 ? 18.620 0.814 -13.619 1.00 93.88 99 LEU A O 1
ATOM 763 N N . TRP A 1 100 ? 18.639 -0.793 -12.046 1.00 92.81 100 TRP A N 1
ATOM 764 C CA . TRP A 1 100 ? 19.940 -1.346 -12.409 1.00 92.81 100 TRP A CA 1
ATOM 765 C C . TRP A 1 100 ? 19.948 -1.832 -13.862 1.00 92.81 100 TRP A C 1
ATOM 767 O O . TRP A 1 100 ? 20.804 -1.431 -14.646 1.00 92.81 100 TRP A O 1
ATOM 777 N N . THR A 1 101 ? 18.928 -2.590 -14.275 1.00 89.00 101 THR A N 1
ATOM 778 C CA . THR A 1 101 ? 18.808 -3.104 -15.648 1.00 89.00 101 THR A CA 1
ATOM 779 C C . THR A 1 101 ? 18.786 -1.973 -16.680 1.00 89.00 101 THR A C 1
ATOM 781 O O . THR A 1 101 ? 19.447 -2.066 -17.711 1.00 89.00 101 THR A O 1
ATOM 784 N N . VAL A 1 102 ? 18.065 -0.877 -16.420 1.00 89.44 102 VAL A N 1
ATOM 785 C CA . VAL A 1 102 ? 17.944 0.243 -17.373 1.00 89.44 102 VAL A CA 1
ATOM 786 C C . VAL A 1 102 ? 18.960 1.366 -17.155 1.00 89.44 102 VAL A C 1
ATOM 788 O O . VAL A 1 102 ? 18.994 2.292 -17.967 1.00 89.44 102 VAL A O 1
ATOM 791 N N . TYR A 1 103 ? 19.796 1.288 -16.117 1.00 84.50 103 TYR A N 1
ATOM 792 C CA . TYR A 1 103 ? 20.742 2.330 -15.708 1.00 84.50 103 TYR A CA 1
ATOM 793 C C . TYR A 1 103 ? 21.586 2.883 -16.868 1.00 84.50 103 TYR A C 1
ATOM 795 O O . TYR A 1 103 ? 21.632 4.106 -17.008 1.00 84.50 103 TYR A O 1
ATOM 803 N N . PRO A 1 104 ? 22.162 2.064 -17.778 1.00 83.44 104 PRO A N 1
ATOM 804 C CA . PRO A 1 104 ? 22.971 2.594 -18.879 1.00 83.44 104 PRO A CA 1
ATOM 805 C C . PRO A 1 104 ? 22.200 3.553 -19.794 1.00 83.44 104 PRO A C 1
ATOM 807 O O . PRO A 1 104 ? 22.773 4.487 -20.352 1.00 83.44 104 PRO A O 1
ATOM 810 N N . ARG A 1 105 ? 20.877 3.373 -19.919 1.00 82.06 105 ARG A N 1
ATOM 811 C CA . ARG A 1 105 ? 20.022 4.239 -20.746 1.00 82.06 105 ARG A CA 1
ATOM 812 C C . ARG A 1 105 ? 19.834 5.634 -20.149 1.00 82.06 105 ARG A C 1
ATOM 814 O O . ARG A 1 105 ? 19.456 6.549 -20.877 1.00 82.06 105 ARG A O 1
ATOM 821 N N . LEU A 1 106 ? 20.107 5.812 -18.856 1.00 78.88 106 LEU A N 1
ATOM 822 C CA . LEU A 1 106 ? 20.035 7.113 -18.188 1.00 78.88 106 LEU A CA 1
ATOM 823 C C . LEU A 1 106 ? 21.220 8.018 -18.570 1.00 78.88 106 LEU A C 1
ATOM 825 O O . LEU A 1 106 ? 21.058 9.239 -18.590 1.00 78.88 106 LEU A O 1
ATOM 829 N N . PHE A 1 107 ? 22.356 7.434 -18.966 1.00 82.25 107 PHE A N 1
ATOM 830 C CA . PHE A 1 107 ? 23.621 8.132 -19.250 1.00 82.25 107 PHE A CA 1
ATOM 831 C C . PHE A 1 107 ? 23.974 8.179 -20.744 1.00 82.25 107 PHE A C 1
ATOM 833 O O . PHE A 1 107 ? 25.137 8.293 -21.119 1.00 82.25 107 PHE A O 1
ATOM 840 N N . VAL A 1 108 ? 22.973 8.070 -21.619 1.00 82.56 108 VAL A N 1
ATOM 841 C CA . VAL A 1 108 ? 23.180 8.159 -23.070 1.00 82.56 108 VAL A CA 1
ATOM 842 C C . VAL A 1 108 ? 23.468 9.605 -23.482 1.00 82.56 108 VAL A C 1
ATOM 844 O O . VAL A 1 108 ? 22.746 10.519 -23.079 1.00 82.56 108 VAL A O 1
ATOM 847 N N . THR A 1 109 ? 24.475 9.785 -24.341 1.00 77.25 109 THR A N 1
ATOM 848 C CA . THR A 1 109 ? 24.885 11.082 -24.907 1.00 77.25 109 THR A CA 1
ATOM 849 C C . THR A 1 109 ? 24.516 11.155 -26.405 1.00 77.25 109 THR A C 1
ATOM 851 O O . THR A 1 109 ? 24.696 10.157 -27.111 1.00 77.25 109 THR A O 1
ATOM 854 N N . PRO A 1 110 ? 23.990 12.288 -26.925 1.00 84.56 110 PRO A N 1
ATOM 855 C CA . PRO A 1 110 ? 23.578 13.486 -26.187 1.00 84.56 110 PRO A CA 1
ATOM 856 C C . PRO A 1 110 ? 22.347 13.214 -25.297 1.00 84.56 110 PRO A C 1
ATOM 858 O O . PRO A 1 110 ? 21.499 12.397 -25.669 1.00 84.56 110 PRO A O 1
ATOM 861 N N . PRO A 1 111 ? 22.233 13.885 -24.133 1.00 82.94 111 PRO A N 1
ATOM 862 C CA . PRO A 1 111 ? 21.186 13.603 -23.148 1.00 82.94 111 PRO A CA 1
ATOM 863 C C . PRO A 1 111 ? 19.781 13.931 -23.662 1.00 82.94 111 PRO A C 1
ATOM 865 O O . PRO A 1 111 ? 18.822 13.236 -23.321 1.00 82.94 111 PRO A O 1
ATOM 868 N N . VAL A 1 112 ? 19.660 14.959 -24.505 1.00 87.69 112 VAL A N 1
ATOM 869 C CA . VAL A 1 112 ? 18.424 15.357 -25.178 1.00 87.69 112 VAL A CA 1
ATOM 870 C C . VAL A 1 112 ? 18.701 15.455 -26.674 1.00 87.69 112 VAL A C 1
ATOM 872 O O . VAL A 1 112 ? 19.640 16.121 -27.094 1.00 87.69 112 VAL A O 1
ATOM 875 N N . ARG A 1 113 ? 17.879 14.773 -27.476 1.00 88.81 113 ARG A N 1
ATOM 876 C CA . ARG A 1 113 ? 17.974 14.739 -28.947 1.00 88.81 113 ARG A CA 1
ATOM 877 C C . ARG A 1 113 ? 16.917 15.613 -29.634 1.00 88.81 113 ARG A C 1
ATOM 879 O O . ARG A 1 113 ? 16.888 15.690 -30.852 1.00 88.81 113 ARG A O 1
ATOM 886 N N . GLY A 1 114 ? 16.021 16.220 -28.854 1.00 92.38 114 GLY A N 1
ATOM 887 C CA . GLY A 1 114 ? 14.893 17.033 -29.311 1.00 92.38 114 GLY A CA 1
ATOM 888 C C . GLY A 1 114 ? 13.755 17.053 -28.286 1.00 92.38 114 GLY A C 1
ATOM 889 O O . GLY A 1 114 ? 13.800 16.327 -27.289 1.00 92.38 114 GLY A O 1
ATOM 890 N N . VAL A 1 115 ? 12.713 17.850 -28.547 1.00 91.44 115 VAL A N 1
ATOM 891 C CA . VAL A 1 115 ? 11.583 18.072 -27.619 1.00 91.44 115 VAL A CA 1
ATOM 892 C C . VAL A 1 115 ? 10.860 16.769 -27.269 1.00 91.44 115 VAL A C 1
ATOM 894 O O . VAL A 1 115 ? 10.665 16.467 -26.095 1.00 91.44 115 VAL A O 1
ATOM 897 N N . ARG A 1 116 ? 10.541 15.936 -28.269 1.00 89.81 116 ARG A N 1
ATOM 898 C CA . ARG A 1 116 ? 9.904 14.625 -28.049 1.00 89.81 116 ARG A CA 1
ATOM 899 C C . ARG A 1 116 ? 10.731 13.741 -27.115 1.00 89.81 116 ARG A C 1
ATOM 901 O O . ARG A 1 116 ? 10.186 13.141 -26.197 1.00 89.81 116 ARG A O 1
ATOM 908 N N . HIS A 1 117 ? 12.049 13.693 -27.313 1.00 89.06 117 HIS A N 1
ATOM 909 C CA . HIS A 1 117 ? 12.932 12.901 -26.457 1.00 89.06 117 HIS A CA 1
ATOM 910 C C . HIS A 1 117 ? 13.029 13.476 -25.036 1.00 89.06 117 HIS A C 1
ATOM 912 O O . HIS A 1 117 ? 13.066 12.715 -24.072 1.00 89.06 117 HIS A O 1
ATOM 918 N N . ALA A 1 118 ? 13.028 14.805 -24.888 1.00 89.38 118 ALA A N 1
ATOM 919 C CA . ALA A 1 118 ? 12.989 15.455 -23.579 1.00 89.38 118 ALA A CA 1
ATOM 920 C C . ALA A 1 118 ? 11.710 15.096 -22.807 1.00 89.38 118 ALA A C 1
ATOM 922 O O . ALA A 1 118 ? 11.793 14.708 -21.644 1.00 89.38 118 ALA A O 1
ATOM 923 N N . LEU A 1 119 ? 10.548 15.146 -23.466 1.00 91.94 119 LEU A N 1
ATOM 924 C CA . LEU A 1 119 ? 9.263 14.763 -22.872 1.00 91.94 119 LEU A CA 1
ATOM 925 C C . LEU A 1 119 ? 9.227 13.278 -22.490 1.00 91.94 119 LEU A C 1
ATOM 927 O O . LEU A 1 119 ? 8.776 12.933 -21.399 1.00 91.94 119 LEU A O 1
ATOM 931 N N . GLU A 1 120 ? 9.769 12.394 -23.334 1.00 91.12 120 GLU A N 1
ATOM 932 C CA . GLU A 1 120 ? 9.928 10.979 -22.984 1.00 91.12 120 GLU A CA 1
ATOM 933 C C . GLU A 1 120 ? 10.789 10.808 -21.722 1.00 91.12 120 GLU A C 1
ATOM 935 O O . GLU A 1 120 ? 10.393 10.092 -20.802 1.00 91.12 120 GLU A O 1
ATOM 940 N N . ARG A 1 121 ? 11.940 11.490 -21.630 1.00 91.31 121 ARG A N 1
ATOM 941 C CA . ARG A 1 121 ? 12.807 11.430 -20.441 1.00 91.31 121 ARG A CA 1
ATOM 942 C C . ARG A 1 121 ? 12.135 12.008 -19.198 1.00 91.31 121 ARG A C 1
ATOM 944 O O . ARG A 1 121 ? 12.266 11.415 -18.132 1.00 91.31 121 ARG A O 1
ATOM 951 N N . LEU A 1 122 ? 11.395 13.108 -19.330 1.00 92.50 122 LEU A N 1
ATOM 952 C CA . LEU A 1 122 ? 10.637 13.707 -18.232 1.00 92.50 122 LEU A CA 1
ATOM 953 C C . LEU A 1 122 ? 9.554 12.751 -17.718 1.00 92.50 122 LEU A C 1
ATOM 955 O O . LEU A 1 122 ? 9.436 12.564 -16.511 1.00 92.50 122 LEU A O 1
ATOM 959 N N . SER A 1 123 ? 8.820 12.084 -18.615 1.00 94.94 123 SER A N 1
ATOM 960 C CA . SER A 1 123 ? 7.816 11.084 -18.223 1.00 94.94 123 SER A CA 1
ATOM 961 C C . SER A 1 123 ? 8.435 9.921 -17.436 1.00 94.94 123 SER A C 1
ATOM 963 O O . SER A 1 123 ? 7.887 9.486 -16.425 1.00 94.94 123 SER A O 1
ATOM 965 N N . VAL A 1 124 ? 9.625 9.463 -17.844 1.00 93.38 124 VAL A N 1
ATOM 966 C CA . VAL A 1 124 ? 10.378 8.423 -17.129 1.00 93.38 124 VAL A CA 1
ATOM 967 C C . VAL A 1 124 ? 10.869 8.938 -15.779 1.00 93.38 124 VAL A C 1
ATOM 969 O O . VAL A 1 124 ? 10.771 8.214 -14.794 1.00 93.38 124 VAL A O 1
ATOM 972 N N . ALA A 1 125 ? 11.360 10.177 -15.705 1.00 93.50 125 ALA A N 1
ATOM 973 C CA . ALA A 1 125 ? 11.784 10.781 -14.446 1.00 93.50 125 ALA A CA 1
ATOM 974 C C . ALA A 1 125 ? 10.618 10.874 -13.451 1.00 93.50 125 ALA A C 1
ATOM 976 O O . ALA A 1 125 ? 10.775 10.483 -12.300 1.00 93.50 125 ALA A O 1
ATOM 977 N N . LEU A 1 126 ? 9.432 11.301 -13.897 1.00 96.69 126 LEU A N 1
ATOM 978 C CA . LEU A 1 126 ? 8.225 11.323 -13.066 1.00 96.69 126 LEU A CA 1
ATOM 979 C C . LEU A 1 126 ? 7.835 9.923 -12.578 1.00 96.69 126 LEU A C 1
ATOM 981 O O . LEU A 1 126 ? 7.533 9.755 -11.396 1.00 96.69 126 LEU A O 1
ATOM 985 N N . LEU A 1 127 ? 7.888 8.909 -13.447 1.00 97.00 127 LEU A N 1
ATOM 986 C CA . LEU A 1 127 ? 7.620 7.517 -13.075 1.00 97.00 127 LEU A CA 1
ATOM 987 C C . LEU A 1 127 ? 8.613 7.002 -12.020 1.00 97.00 127 LEU A C 1
ATOM 989 O O . LEU A 1 127 ? 8.208 6.419 -11.018 1.00 97.00 127 LEU A O 1
ATOM 993 N N . VAL A 1 128 ? 9.911 7.234 -12.222 1.00 96.62 128 VAL A N 1
ATOM 994 C CA . VAL A 1 128 ? 10.957 6.783 -11.291 1.00 96.62 128 VAL A CA 1
ATOM 995 C C . VAL A 1 128 ? 10.840 7.503 -9.949 1.00 96.62 128 VAL A C 1
ATOM 997 O O . VAL A 1 128 ? 10.818 6.847 -8.910 1.00 96.62 128 VAL A O 1
ATOM 1000 N N . SER A 1 129 ? 10.714 8.832 -9.958 1.00 97.44 129 SER A N 1
ATOM 1001 C CA . SER A 1 129 ? 10.607 9.635 -8.737 1.00 97.44 129 SER A CA 1
ATOM 1002 C C . SER A 1 129 ? 9.351 9.298 -7.936 1.00 97.44 129 SER A C 1
ATOM 1004 O O . SER A 1 129 ? 9.437 9.120 -6.724 1.00 97.44 129 SER A O 1
ATOM 1006 N N . SER A 1 130 ? 8.195 9.157 -8.596 1.00 98.12 130 SER A N 1
ATOM 1007 C CA . SER A 1 130 ? 6.954 8.764 -7.916 1.00 98.12 130 SER A CA 1
ATOM 1008 C C . SER A 1 130 ? 7.027 7.340 -7.366 1.00 98.12 130 SER A C 1
ATOM 1010 O O . SER A 1 130 ? 6.622 7.125 -6.230 1.00 98.12 130 SER A O 1
ATOM 1012 N N . GLY A 1 131 ? 7.608 6.388 -8.105 1.00 98.12 131 GLY A N 1
ATOM 1013 C CA . GLY A 1 131 ? 7.790 5.012 -7.637 1.00 98.12 131 GLY A CA 1
ATOM 1014 C C . GLY A 1 131 ? 8.691 4.918 -6.405 1.00 98.12 131 GLY A C 1
ATOM 1015 O O . GLY A 1 131 ? 8.318 4.292 -5.413 1.00 98.12 131 GLY A O 1
ATOM 1016 N N . LEU A 1 132 ? 9.847 5.589 -6.434 1.00 97.94 132 LEU A N 1
ATOM 1017 C CA . LEU A 1 132 ? 10.773 5.636 -5.299 1.00 97.94 132 LEU A CA 1
ATOM 1018 C C . LEU A 1 132 ? 10.135 6.305 -4.078 1.00 97.94 132 LEU A C 1
ATOM 1020 O O . LEU A 1 132 ? 10.200 5.757 -2.978 1.00 97.94 132 LEU A O 1
ATOM 1024 N N . LEU A 1 133 ? 9.487 7.458 -4.266 1.00 97.12 133 LEU A N 1
ATOM 1025 C CA . LEU A 1 133 ? 8.855 8.191 -3.171 1.00 97.12 133 LEU A CA 1
ATOM 1026 C C . LEU A 1 133 ? 7.662 7.423 -2.577 1.00 97.12 133 LEU A C 1
ATOM 1028 O O . LEU A 1 133 ? 7.513 7.394 -1.357 1.00 97.12 133 LEU A O 1
ATOM 1032 N N . GLN A 1 134 ? 6.847 6.762 -3.407 1.00 97.94 134 GLN A N 1
ATOM 1033 C CA . GLN A 1 134 ? 5.713 5.949 -2.955 1.00 97.94 134 GLN A CA 1
ATOM 1034 C C . GLN A 1 134 ? 6.183 4.814 -2.041 1.00 97.94 134 GLN A C 1
ATOM 1036 O O . GLN A 1 134 ? 5.637 4.635 -0.950 1.00 97.94 134 GLN A O 1
ATOM 1041 N N . LEU A 1 135 ? 7.216 4.078 -2.465 1.00 96.50 135 LEU A N 1
ATOM 1042 C CA . LEU A 1 135 ? 7.794 2.984 -1.685 1.00 96.50 135 LEU A CA 1
ATOM 1043 C C . LEU A 1 135 ? 8.456 3.485 -0.405 1.00 96.50 135 LEU A C 1
ATOM 1045 O O . LEU A 1 135 ? 8.232 2.913 0.658 1.00 96.50 135 LEU A O 1
ATOM 1049 N N . PHE A 1 136 ? 9.213 4.578 -0.488 1.00 95.38 136 PHE A N 1
ATOM 1050 C CA . PHE A 1 136 ? 9.852 5.188 0.673 1.00 95.38 136 PHE A CA 1
ATOM 1051 C C . PHE A 1 136 ? 8.827 5.589 1.741 1.00 95.38 136 PHE A C 1
ATOM 1053 O O . PHE A 1 136 ? 8.942 5.172 2.891 1.00 95.38 136 PHE A O 1
ATOM 1060 N N . LEU A 1 137 ? 7.781 6.332 1.363 1.00 95.12 137 LEU A N 1
ATOM 1061 C CA . LEU A 1 137 ? 6.724 6.722 2.297 1.00 95.12 137 LEU A CA 1
ATOM 1062 C C . LEU A 1 137 ? 6.001 5.498 2.875 1.00 95.12 137 LEU A C 1
ATOM 1064 O O . LEU A 1 137 ? 5.696 5.483 4.066 1.00 95.12 137 LEU A O 1
ATOM 1068 N N . GLY A 1 138 ? 5.737 4.477 2.051 1.00 94.06 138 GLY A N 1
ATOM 1069 C CA . GLY A 1 138 ? 5.114 3.226 2.488 1.00 94.06 138 GLY A CA 1
ATOM 1070 C C . GLY A 1 138 ? 5.941 2.487 3.545 1.00 94.06 138 GLY A C 1
ATOM 1071 O O . GLY A 1 138 ? 5.406 2.133 4.593 1.00 94.06 138 GLY A O 1
ATOM 1072 N N . LEU A 1 139 ? 7.248 2.326 3.314 1.00 90.94 139 LEU A N 1
ATOM 1073 C CA . LEU A 1 139 ? 8.181 1.693 4.257 1.00 90.94 139 LEU A CA 1
ATOM 1074 C C . LEU A 1 139 ? 8.302 2.470 5.574 1.00 90.94 139 LEU A C 1
ATOM 1076 O O . LEU A 1 139 ? 8.359 1.888 6.655 1.00 90.94 139 LEU A O 1
ATOM 1080 N N . LEU A 1 140 ? 8.311 3.800 5.522 1.00 89.94 140 LEU A N 1
ATOM 1081 C CA . LEU A 1 140 ? 8.352 4.594 6.749 1.00 89.94 140 LEU A CA 1
ATOM 1082 C C . LEU A 1 140 ? 7.044 4.520 7.545 1.00 89.94 140 LEU A C 1
ATOM 1084 O O . LEU A 1 140 ? 7.072 4.528 8.777 1.00 89.94 140 LEU A O 1
ATOM 1088 N N . ASN A 1 141 ? 5.907 4.370 6.860 1.00 90.19 141 ASN A N 1
ATOM 1089 C CA . ASN A 1 141 ? 4.616 4.118 7.496 1.00 90.19 141 ASN A CA 1
ATOM 1090 C C . ASN A 1 141 ? 4.592 2.768 8.233 1.00 90.19 141 ASN A C 1
ATOM 1092 O O . ASN A 1 141 ? 4.100 2.724 9.362 1.00 90.19 141 ASN A O 1
ATOM 1096 N N . THR A 1 142 ? 5.192 1.702 7.684 1.00 84.50 142 THR A N 1
ATOM 1097 C CA . THR A 1 142 ? 5.307 0.421 8.415 1.00 84.50 142 THR A CA 1
ATOM 1098 C C . THR A 1 142 ? 6.167 0.558 9.676 1.00 84.50 142 THR A C 1
ATOM 1100 O O . THR A 1 142 ? 5.883 -0.073 10.691 1.00 84.50 142 THR A O 1
ATOM 1103 N N . ALA A 1 143 ? 7.164 1.448 9.657 1.00 82.81 143 ALA A N 1
ATOM 1104 C CA . ALA A 1 143 ? 7.994 1.785 10.816 1.00 82.81 143 ALA A CA 1
ATOM 1105 C C . ALA A 1 143 ? 7.390 2.856 11.752 1.00 82.81 143 ALA A C 1
ATOM 1107 O O . ALA A 1 143 ? 7.985 3.181 12.778 1.00 82.81 143 ALA A O 1
ATOM 1108 N N . GLN A 1 144 ? 6.225 3.429 11.420 1.00 82.25 144 GLN A N 1
ATOM 1109 C CA . GLN A 1 144 ? 5.608 4.560 12.137 1.00 82.25 144 GLN A CA 1
ATOM 1110 C C . GLN A 1 144 ? 6.495 5.791 12.314 1.00 82.25 144 GLN A C 1
ATOM 1112 O O . GLN A 1 144 ? 6.291 6.605 13.222 1.00 82.25 144 GLN A O 1
ATOM 1117 N N . TRP A 1 145 ? 7.448 5.969 11.410 1.00 84.69 145 TRP A N 1
ATOM 1118 C CA . TRP A 1 145 ? 8.326 7.118 11.435 1.00 84.69 145 TRP A CA 1
ATOM 1119 C C . TRP A 1 145 ? 7.820 8.182 10.463 1.00 84.69 145 TRP A C 1
ATOM 1121 O O . TRP A 1 145 ? 7.918 8.043 9.247 1.00 84.69 145 TRP A O 1
ATOM 1131 N N . TYR A 1 146 ? 7.266 9.261 11.020 1.00 88.19 146 TYR A N 1
ATOM 1132 C CA . TYR A 1 146 ? 6.722 10.393 10.267 1.00 88.19 146 TYR A CA 1
ATOM 1133 C C . TYR A 1 146 ? 7.475 11.675 10.646 1.00 88.19 146 TYR A C 1
ATOM 1135 O O . TYR A 1 146 ? 6.974 12.462 11.449 1.00 88.19 146 TYR A O 1
ATOM 1143 N N . PRO A 1 147 ? 8.687 11.900 10.109 1.00 88.81 147 PRO A N 1
ATOM 1144 C CA . PRO A 1 147 ? 9.457 13.118 10.370 1.00 88.81 147 PRO A CA 1
ATOM 1145 C C . PRO A 1 147 ? 8.842 14.380 9.736 1.00 88.81 147 PRO A C 1
ATOM 1147 O O . PRO A 1 147 ? 9.343 15.481 9.942 1.00 88.81 147 PRO A O 1
ATOM 1150 N N . TRP A 1 148 ? 7.764 14.240 8.961 1.00 88.25 148 TRP A N 1
ATOM 1151 C CA . TRP A 1 148 ? 7.080 15.329 8.269 1.00 88.25 148 TRP A CA 1
ATOM 1152 C C . TRP A 1 148 ? 5.746 15.718 8.927 1.00 88.25 148 TRP A C 1
ATOM 1154 O O . TRP A 1 148 ? 5.103 14.902 9.591 1.00 88.25 148 TRP A O 1
ATOM 1164 N N . PRO A 1 149 ? 5.262 16.952 8.683 1.00 88.62 149 PRO A N 1
ATOM 1165 C CA . PRO A 1 149 ? 4.014 17.445 9.268 1.00 88.62 149 PRO A CA 1
ATOM 1166 C C . PRO A 1 149 ? 2.746 17.038 8.496 1.00 88.62 149 PRO A C 1
ATOM 1168 O O . PRO A 1 149 ? 1.637 17.228 8.997 1.00 88.62 149 PRO A O 1
ATOM 1171 N N . PHE A 1 150 ? 2.871 16.511 7.274 1.00 92.25 150 PHE A N 1
ATOM 1172 C CA . PHE A 1 150 ? 1.722 16.182 6.425 1.00 92.25 150 PHE A CA 1
ATOM 1173 C C . PHE A 1 150 ? 1.106 14.803 6.717 1.00 92.25 150 PHE A C 1
ATOM 1175 O O . PHE A 1 150 ? 1.715 13.910 7.305 1.00 92.25 150 PHE A O 1
ATOM 1182 N N . SER A 1 151 ? -0.137 14.609 6.268 1.00 90.44 151 SER A N 1
ATOM 1183 C CA . SER A 1 151 ? -0.845 13.334 6.407 1.00 90.44 151 SER A CA 1
ATOM 1184 C C . SER A 1 151 ? -0.296 12.292 5.435 1.00 90.44 151 SER A C 1
ATOM 1186 O O . SER A 1 151 ? -0.458 12.434 4.222 1.00 90.44 151 SER A O 1
ATOM 1188 N N . PHE A 1 152 ? 0.278 11.208 5.968 1.00 92.00 152 PHE A N 1
ATOM 1189 C CA . PHE A 1 152 ? 0.710 10.062 5.164 1.00 92.00 152 PHE A CA 1
ATOM 1190 C C . PHE A 1 152 ? -0.412 9.549 4.251 1.00 92.00 152 PHE A C 1
ATOM 1192 O O . PHE A 1 152 ? -0.212 9.487 3.046 1.00 92.00 152 PHE A O 1
ATOM 1199 N N . ARG A 1 153 ? -1.610 9.260 4.790 1.00 91.56 153 ARG A N 1
ATOM 1200 C CA . ARG A 1 153 ? -2.721 8.687 4.002 1.00 91.56 153 ARG A CA 1
ATOM 1201 C C . ARG A 1 153 ? -3.091 9.542 2.791 1.00 91.56 153 ARG A C 1
ATOM 1203 O O . ARG A 1 153 ? -3.303 9.000 1.716 1.00 91.56 153 ARG A O 1
ATOM 1210 N N . GLN A 1 154 ? -3.145 10.864 2.957 1.00 93.75 154 GLN A N 1
ATOM 1211 C CA . GLN A 1 154 ? -3.513 11.775 1.867 1.00 93.75 154 GLN A CA 1
ATOM 1212 C C . GLN A 1 154 ? -2.423 11.839 0.796 1.00 93.75 154 GLN A C 1
ATOM 1214 O O . GLN A 1 154 ? -2.720 11.707 -0.388 1.00 93.75 154 GLN A O 1
ATOM 1219 N N . VAL A 1 155 ? -1.163 12.009 1.209 1.00 96.06 155 VAL A N 1
ATOM 1220 C CA . VAL A 1 155 ? -0.036 12.114 0.271 1.00 96.06 155 VAL A CA 1
ATOM 1221 C C . VAL A 1 155 ? 0.206 10.788 -0.445 1.00 96.06 155 VAL A C 1
ATOM 1223 O O . VAL A 1 155 ? 0.350 10.776 -1.662 1.00 96.06 155 VAL A O 1
ATOM 1226 N N . HIS A 1 156 ? 0.184 9.672 0.281 1.00 96.44 156 HIS A N 1
ATOM 1227 C CA . HIS A 1 156 ? 0.375 8.335 -0.278 1.00 96.44 156 HIS A CA 1
ATOM 1228 C C . HIS A 1 156 ? -0.750 7.949 -1.251 1.00 96.44 156 HIS A C 1
ATOM 1230 O O . HIS A 1 156 ? -0.484 7.321 -2.274 1.00 96.44 156 HIS A O 1
ATOM 1236 N N . TRP A 1 157 ? -1.993 8.364 -0.976 1.00 96.69 157 TRP A N 1
ATOM 1237 C CA . TRP A 1 157 ? -3.122 8.207 -1.896 1.00 96.69 157 TRP A CA 1
ATOM 1238 C C . TRP A 1 157 ? -2.942 9.025 -3.178 1.00 96.69 157 TRP A C 1
ATOM 1240 O O . TRP A 1 157 ? -3.037 8.482 -4.275 1.00 96.69 157 TRP A O 1
ATOM 1250 N N . ALA A 1 158 ? -2.642 10.320 -3.056 1.00 97.50 158 ALA A N 1
ATOM 1251 C CA . ALA A 1 158 ? -2.454 11.191 -4.215 1.00 97.50 158 ALA A CA 1
ATOM 1252 C C . ALA A 1 158 ? -1.282 10.723 -5.094 1.00 97.50 158 ALA A C 1
ATOM 1254 O O . ALA A 1 158 ? -1.401 10.642 -6.318 1.00 97.50 158 ALA A O 1
ATOM 1255 N N . LEU A 1 159 ? -0.162 10.359 -4.468 1.00 98.00 159 LEU A N 1
ATOM 1256 C CA . LEU A 1 159 ? 1.033 9.894 -5.161 1.00 98.00 159 LEU A CA 1
ATOM 1257 C C . LEU A 1 159 ? 0.819 8.539 -5.858 1.00 98.00 159 LEU A C 1
ATOM 1259 O O . LEU A 1 159 ? 1.376 8.333 -6.936 1.00 98.00 159 LEU A O 1
ATOM 1263 N N . ALA A 1 160 ? -0.049 7.664 -5.334 1.00 98.06 160 ALA A N 1
ATOM 1264 C CA . ALA A 1 160 ? -0.427 6.420 -6.010 1.00 98.06 160 ALA A CA 1
ATOM 1265 C C . ALA A 1 160 ? -1.067 6.676 -7.387 1.00 98.06 160 ALA A C 1
ATOM 1267 O O . ALA A 1 160 ? -0.751 5.981 -8.354 1.00 98.06 160 ALA A O 1
ATOM 1268 N N . TRP A 1 161 ? -1.921 7.699 -7.506 1.00 98.38 161 TRP A N 1
ATOM 1269 C CA . TRP A 1 161 ? -2.518 8.091 -8.788 1.00 98.38 161 TRP A CA 1
ATOM 1270 C C . TRP A 1 161 ? -1.503 8.723 -9.740 1.00 98.38 161 TRP A C 1
ATOM 1272 O O . TRP A 1 161 ? -1.537 8.435 -10.936 1.00 98.38 161 TRP A O 1
ATOM 1282 N N . VAL A 1 162 ? -0.563 9.521 -9.222 1.00 98.44 162 VAL A N 1
ATOM 1283 C CA . VAL A 1 162 ? 0.554 10.060 -10.019 1.00 98.44 162 VAL A CA 1
ATOM 1284 C C . VAL A 1 162 ? 1.412 8.924 -10.578 1.00 98.44 162 VAL A C 1
ATOM 1286 O O . VAL A 1 162 ? 1.697 8.905 -11.775 1.00 98.44 162 VAL A O 1
ATOM 1289 N N . LEU A 1 163 ? 1.775 7.951 -9.738 1.00 98.44 163 LEU A N 1
ATOM 1290 C CA . LEU A 1 163 ? 2.536 6.770 -10.139 1.00 98.44 163 LEU A CA 1
ATOM 1291 C C . LEU A 1 163 ? 1.784 5.952 -11.196 1.00 98.44 163 LEU A C 1
ATOM 1293 O O . LEU A 1 163 ? 2.364 5.598 -12.222 1.00 98.44 163 LEU A O 1
ATOM 1297 N N . MET A 1 164 ? 0.494 5.681 -10.980 1.00 98.25 164 MET A N 1
ATOM 1298 C CA . MET A 1 164 ? -0.316 4.914 -11.928 1.00 98.25 164 MET A CA 1
ATOM 1299 C C . MET A 1 164 ? -0.461 5.642 -13.270 1.00 98.25 164 MET A C 1
ATOM 1301 O O . MET A 1 164 ? -0.251 5.042 -14.323 1.00 98.25 164 MET A O 1
ATOM 1305 N N . GLY A 1 165 ? -0.734 6.949 -13.251 1.00 98.06 165 GLY A N 1
ATOM 1306 C CA . GLY A 1 165 ? -0.791 7.772 -14.459 1.00 98.06 165 GLY A CA 1
ATOM 1307 C C . GLY A 1 165 ? 0.538 7.791 -15.218 1.00 98.06 165 GLY A C 1
ATOM 1308 O O . GLY A 1 165 ? 0.558 7.593 -16.432 1.00 98.06 165 GLY A O 1
ATOM 1309 N N . ALA A 1 166 ? 1.662 7.947 -14.511 1.00 97.88 166 ALA A N 1
ATOM 1310 C CA . ALA A 1 166 ? 2.997 7.910 -15.108 1.00 97.88 166 ALA A CA 1
ATOM 1311 C C . ALA A 1 166 ? 3.337 6.530 -15.696 1.00 97.88 166 ALA A C 1
ATOM 1313 O O . ALA A 1 166 ? 3.943 6.447 -16.766 1.00 97.88 166 ALA A O 1
ATOM 1314 N N . LEU A 1 167 ? 2.920 5.443 -15.037 1.00 96.50 167 LEU A N 1
ATOM 1315 C CA . LEU A 1 167 ? 3.101 4.079 -15.531 1.00 96.50 167 LEU A CA 1
ATOM 1316 C C . LEU A 1 167 ? 2.286 3.841 -16.806 1.00 96.50 167 LEU A C 1
ATOM 1318 O O . LEU A 1 167 ? 2.831 3.351 -17.793 1.00 96.50 167 LEU A O 1
ATOM 1322 N N . LEU A 1 168 ? 1.008 4.224 -16.817 1.00 96.25 168 LEU A N 1
ATOM 1323 C CA . LEU A 1 168 ? 0.148 4.106 -17.995 1.00 96.25 168 LEU A CA 1
ATOM 1324 C C . LEU A 1 168 ? 0.682 4.936 -19.166 1.00 96.25 168 LEU A C 1
ATOM 1326 O O . LEU A 1 168 ? 0.766 4.426 -20.283 1.00 96.25 168 LEU A O 1
ATOM 1330 N N . LEU A 1 169 ? 1.122 6.172 -18.911 1.00 95.62 169 LEU A N 1
ATOM 1331 C CA . LEU A 1 169 ? 1.769 7.015 -19.918 1.00 95.62 169 LEU A CA 1
ATOM 1332 C C . LEU A 1 169 ? 3.038 6.350 -20.470 1.00 95.62 169 LEU A C 1
ATOM 1334 O O . LEU A 1 169 ? 3.235 6.300 -21.683 1.00 95.62 169 LEU A O 1
ATOM 1338 N N . HIS A 1 170 ? 3.883 5.797 -19.599 1.00 93.50 170 HIS A N 1
ATOM 1339 C CA . HIS A 1 170 ? 5.091 5.084 -20.007 1.00 93.50 170 HIS A CA 1
ATOM 1340 C C . HIS A 1 170 ? 4.776 3.879 -20.904 1.00 93.50 170 HIS A C 1
ATOM 1342 O O . HIS A 1 170 ? 5.428 3.689 -21.935 1.00 93.50 170 HIS A O 1
ATOM 1348 N N . LEU A 1 171 ? 3.764 3.086 -20.542 1.00 92.19 171 LEU A N 1
ATOM 1349 C CA . LEU A 1 171 ? 3.303 1.953 -21.343 1.00 92.19 171 LEU A CA 1
ATOM 1350 C C . LEU A 1 171 ? 2.742 2.413 -22.691 1.00 92.19 171 LEU A C 1
ATOM 1352 O O . LEU A 1 171 ? 3.119 1.847 -23.713 1.00 92.19 171 LEU A O 1
ATOM 1356 N N . ALA A 1 172 ? 1.923 3.468 -22.722 1.00 90.94 172 ALA A N 1
ATOM 1357 C CA . ALA A 1 172 ? 1.356 4.024 -23.950 1.00 90.94 172 ALA A CA 1
ATOM 1358 C C . ALA A 1 172 ? 2.444 4.515 -24.919 1.00 90.94 172 ALA A C 1
ATOM 1360 O O . ALA A 1 172 ? 2.425 4.180 -26.102 1.00 90.94 172 ALA A O 1
ATOM 1361 N N . VAL A 1 173 ? 3.455 5.230 -24.412 1.00 89.75 173 VAL A N 1
ATOM 1362 C CA . VAL A 1 173 ? 4.603 5.698 -25.210 1.00 89.75 173 VAL A CA 1
ATOM 1363 C C . VAL A 1 173 ? 5.413 4.529 -25.788 1.00 89.75 173 VAL A C 1
ATOM 1365 O O . VAL A 1 173 ? 5.983 4.644 -26.874 1.00 89.75 173 VAL A O 1
ATOM 1368 N N . LYS A 1 174 ? 5.485 3.392 -25.084 1.00 85.25 174 LYS A N 1
ATOM 1369 C CA . LYS A 1 174 ? 6.219 2.194 -25.528 1.00 85.25 174 LYS A CA 1
ATOM 1370 C C . LYS A 1 174 ? 5.366 1.181 -26.292 1.00 85.25 174 LYS A C 1
ATOM 1372 O O . LYS A 1 174 ? 5.941 0.305 -26.938 1.00 85.25 174 LYS A O 1
ATOM 1377 N N . ALA A 1 175 ? 4.042 1.319 -26.293 1.00 84.19 175 ALA A N 1
ATOM 1378 C CA . ALA A 1 175 ? 3.116 0.398 -26.944 1.00 84.19 175 ALA A CA 1
ATOM 1379 C C . ALA A 1 175 ? 3.417 0.159 -28.436 1.00 84.19 175 ALA A C 1
ATOM 1381 O O . ALA A 1 175 ? 3.374 -1.002 -28.839 1.00 84.19 175 ALA A O 1
ATOM 1382 N N . PRO A 1 176 ? 3.811 1.161 -29.254 1.00 83.12 176 PRO A N 1
ATOM 1383 C CA . PRO A 1 176 ? 4.144 0.918 -30.660 1.00 83.12 176 PRO A CA 1
ATOM 1384 C C . PRO A 1 176 ? 5.359 0.003 -30.846 1.00 83.12 176 PRO A C 1
ATOM 1386 O O . PRO A 1 176 ? 5.352 -0.850 -31.726 1.00 83.12 176 PRO A O 1
ATOM 1389 N N . LEU A 1 177 ? 6.381 0.135 -29.992 1.00 81.19 177 LEU A N 1
ATOM 1390 C CA . LEU A 1 177 ? 7.573 -0.722 -30.034 1.00 81.19 177 LEU A CA 1
ATOM 1391 C C . LEU A 1 177 ? 7.235 -2.160 -29.632 1.00 81.19 177 LEU A C 1
ATOM 1393 O O . LEU A 1 177 ? 7.735 -3.105 -30.232 1.00 81.19 177 LEU A O 1
ATOM 1397 N N . ILE A 1 178 ? 6.360 -2.321 -28.634 1.00 75.38 178 ILE A N 1
ATOM 1398 C CA . ILE A 1 178 ? 5.855 -3.633 -28.222 1.00 75.38 178 ILE A CA 1
ATOM 1399 C C . ILE A 1 178 ? 5.033 -4.243 -29.364 1.00 75.38 178 ILE A C 1
ATOM 1401 O O . ILE A 1 178 ? 5.275 -5.378 -29.751 1.00 75.38 178 ILE A O 1
ATOM 1405 N N . ALA A 1 179 ? 4.112 -3.484 -29.958 1.00 77.69 179 ALA A N 1
ATOM 1406 C CA . ALA A 1 179 ? 3.274 -3.955 -31.054 1.00 77.69 179 ALA A CA 1
ATOM 1407 C C . ALA A 1 179 ? 4.086 -4.327 -32.305 1.00 77.69 179 ALA A C 1
ATOM 1409 O O . ALA A 1 179 ? 3.758 -5.317 -32.950 1.00 77.69 179 ALA A O 1
ATOM 1410 N N . ALA A 1 180 ? 5.137 -3.572 -32.639 1.00 78.19 180 ALA A N 1
ATOM 1411 C CA . ALA A 1 180 ? 6.042 -3.895 -33.742 1.00 78.19 180 ALA A CA 1
ATOM 1412 C C . ALA A 1 180 ? 6.747 -5.240 -3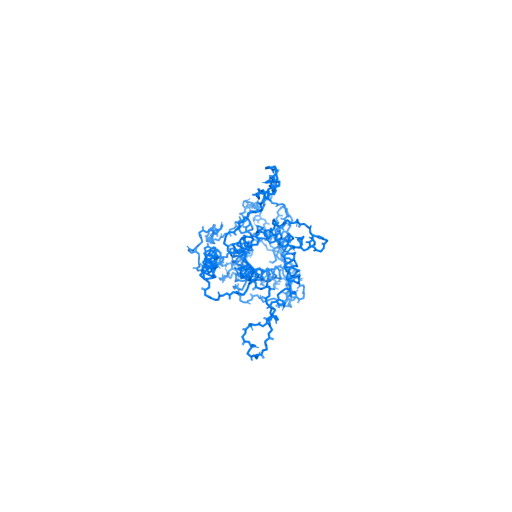3.507 1.00 78.19 180 ALA A C 1
ATOM 1414 O O . ALA A 1 180 ? 6.685 -6.117 -34.362 1.00 78.19 180 ALA A O 1
ATOM 1415 N N . HIS A 1 181 ? 7.290 -5.450 -32.304 1.00 76.25 181 HIS A N 1
ATOM 1416 C CA . HIS A 1 181 ? 7.952 -6.703 -31.936 1.00 76.25 181 HIS A CA 1
ATOM 1417 C C . HIS A 1 181 ? 7.023 -7.928 -31.991 1.00 76.25 181 HIS A C 1
ATOM 1419 O O . HIS A 1 181 ? 7.470 -9.025 -32.296 1.00 76.25 181 HIS A O 1
ATOM 1425 N N . TRP A 1 182 ? 5.727 -7.759 -31.710 1.00 73.44 182 TRP A N 1
ATOM 1426 C CA . TRP A 1 182 ? 4.741 -8.846 -31.793 1.00 73.44 182 TRP A CA 1
ATOM 1427 C C . TRP A 1 182 ? 4.227 -9.097 -33.219 1.00 73.44 182 TRP A C 1
ATOM 1429 O O . TRP A 1 182 ? 3.678 -10.162 -33.492 1.00 73.44 182 TRP A O 1
ATOM 1439 N N . ARG A 1 183 ? 4.365 -8.122 -34.127 1.00 79.44 183 ARG A N 1
ATOM 1440 C CA . ARG A 1 183 ? 3.985 -8.255 -35.545 1.00 79.44 183 ARG A CA 1
ATOM 1441 C C . ARG A 1 183 ? 5.084 -8.911 -36.382 1.00 79.44 183 ARG A C 1
ATOM 1443 O O . ARG A 1 183 ? 4.780 -9.484 -37.426 1.00 79.44 183 ARG A O 1
ATOM 1450 N N . GLU A 1 184 ? 6.332 -8.849 -35.931 1.00 66.69 184 GLU A N 1
ATOM 1451 C CA . GLU A 1 184 ? 7.450 -9.587 -36.517 1.00 66.69 184 GLU A CA 1
ATOM 1452 C C . GLU A 1 184 ? 7.273 -11.093 -36.232 1.00 66.69 184 GLU A C 1
ATOM 1454 O O . GLU A 1 184 ? 7.472 -11.569 -35.116 1.00 66.69 184 GLU A O 1
ATOM 1459 N N . ARG A 1 185 ? 6.821 -11.853 -37.241 1.00 47.56 185 ARG A N 1
ATOM 1460 C CA . ARG A 1 185 ? 6.690 -13.322 -37.176 1.00 47.56 185 ARG A CA 1
ATOM 1461 C C . ARG A 1 185 ? 8.064 -13.986 -36.950 1.00 47.56 185 ARG A C 1
ATOM 1463 O O . ARG A 1 185 ? 9.053 -13.488 -37.488 1.00 47.56 185 ARG A O 1
ATOM 1470 N N . PRO A 1 186 ? 8.141 -15.140 -36.251 1.00 52.19 186 PRO A N 1
ATOM 1471 C CA . PRO A 1 186 ? 9.364 -15.938 -36.204 1.00 52.19 186 PRO A CA 1
ATOM 1472 C C . PRO A 1 186 ? 9.804 -16.361 -37.621 1.00 52.19 186 PRO A C 1
ATOM 1474 O O . PRO A 1 186 ? 8.940 -16.645 -38.458 1.00 52.19 186 PRO A O 1
ATOM 1477 N N . PRO A 1 187 ? 11.116 -16.453 -37.903 1.00 49.12 187 PRO A N 1
ATOM 1478 C CA . PRO A 1 187 ? 11.645 -16.856 -39.204 1.00 49.12 187 PRO A CA 1
ATOM 1479 C C . PRO A 1 187 ? 11.562 -18.382 -39.416 1.00 49.12 187 PRO A C 1
ATOM 1481 O O . PRO A 1 187 ? 12.570 -19.023 -39.683 1.00 49.12 187 PRO A O 1
ATOM 1484 N N . ASP A 1 188 ? 10.366 -18.972 -39.304 1.00 47.62 188 ASP A N 1
ATOM 1485 C CA . ASP A 1 188 ? 10.122 -20.396 -39.617 1.00 47.62 188 ASP A CA 1
ATOM 1486 C C . ASP A 1 188 ? 8.817 -20.640 -40.408 1.00 47.62 188 ASP A C 1
ATOM 1488 O O . ASP A 1 188 ? 8.160 -21.669 -40.326 1.00 47.62 188 ASP A O 1
ATOM 1492 N N . MET A 1 189 ? 8.402 -19.669 -41.221 1.00 47.31 189 MET A N 1
ATOM 1493 C CA . MET A 1 189 ? 7.369 -19.888 -42.248 1.00 47.31 189 MET A CA 1
ATOM 1494 C C . MET A 1 189 ? 7.729 -19.166 -43.544 1.00 47.31 189 MET A C 1
ATOM 1496 O O . MET A 1 189 ? 6.942 -18.421 -44.125 1.00 47.31 189 MET A O 1
ATOM 1500 N N . ARG A 1 190 ? 8.968 -19.364 -43.994 1.00 45.22 190 ARG A N 1
ATOM 1501 C CA . ARG A 1 190 ? 9.389 -18.983 -45.345 1.00 45.22 190 ARG A CA 1
ATOM 1502 C C . ARG A 1 190 ? 10.274 -20.071 -45.946 1.00 45.22 190 ARG A C 1
ATOM 1504 O O . ARG A 1 190 ? 11.406 -19.832 -46.344 1.00 45.22 190 ARG A O 1
ATOM 1511 N N . LYS A 1 191 ? 9.739 -21.293 -46.001 1.00 45.34 191 LYS A N 1
ATOM 1512 C CA . LYS A 1 191 ? 10.120 -22.233 -47.054 1.00 45.34 191 LYS A CA 1
ATOM 1513 C C . LYS A 1 191 ? 9.298 -21.852 -48.271 1.00 45.34 191 LYS A C 1
ATOM 1515 O O . LYS A 1 191 ? 8.182 -22.317 -48.380 1.00 45.34 191 LYS A O 1
ATOM 1520 N N . ASP A 1 192 ? 9.829 -20.955 -49.088 1.00 42.38 192 ASP A N 1
ATOM 1521 C CA . ASP A 1 192 ? 9.558 -20.916 -50.523 1.00 42.38 192 ASP A CA 1
ATOM 1522 C C . ASP A 1 192 ? 10.743 -20.209 -51.175 1.00 42.38 192 ASP A C 1
ATOM 1524 O O . ASP A 1 192 ? 11.105 -19.081 -50.826 1.00 42.38 192 ASP A O 1
ATOM 1528 N N . GLY A 1 193 ? 11.427 -20.953 -52.042 1.00 46.69 193 GLY A N 1
ATOM 1529 C CA . GLY A 1 193 ? 12.662 -20.539 -52.680 1.00 46.69 193 GLY A CA 1
ATOM 1530 C C . GLY A 1 193 ? 12.453 -19.319 -53.567 1.00 46.69 193 GLY A C 1
ATOM 1531 O O . GLY A 1 193 ? 11.680 -19.353 -54.516 1.00 46.69 193 G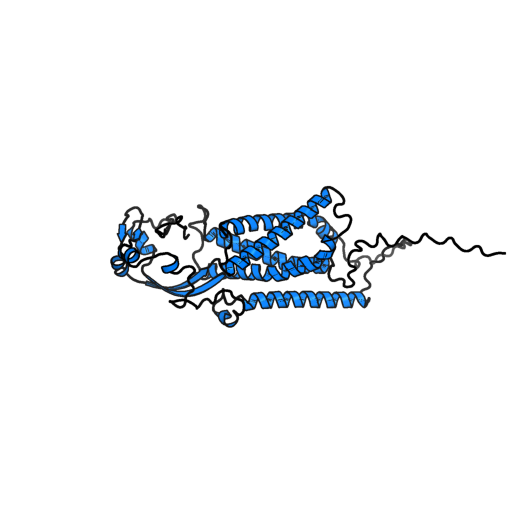LY A O 1
ATOM 1532 N N . ALA A 1 194 ? 13.206 -18.260 -53.298 1.00 36.50 194 ALA A N 1
ATOM 1533 C CA . ALA A 1 194 ? 13.508 -17.248 -54.293 1.00 36.50 194 ALA A CA 1
ATOM 1534 C C . ALA A 1 194 ? 14.878 -16.643 -53.985 1.00 36.50 194 ALA A C 1
ATOM 1536 O O . ALA A 1 194 ? 15.137 -16.073 -52.928 1.00 36.50 194 ALA A O 1
ATOM 1537 N N . ASN A 1 195 ? 15.760 -16.861 -54.946 1.00 45.41 195 ASN A N 1
ATOM 1538 C CA . ASN A 1 195 ? 17.122 -16.389 -55.057 1.00 45.41 195 ASN A CA 1
ATOM 1539 C C . ASN A 1 195 ? 17.163 -14.850 -54.973 1.00 45.41 195 ASN A C 1
ATOM 1541 O O . ASN A 1 195 ? 16.676 -14.179 -55.878 1.00 45.41 195 ASN A O 1
ATOM 1545 N N . THR A 1 196 ? 17.770 -14.291 -53.925 1.00 34.03 196 THR A N 1
ATOM 1546 C CA . THR A 1 196 ? 18.159 -12.871 -53.902 1.00 34.03 196 THR A CA 1
ATOM 1547 C C . THR A 1 196 ? 19.536 -12.747 -53.272 1.00 34.03 196 THR A C 1
ATOM 1549 O O . THR A 1 196 ? 19.713 -12.839 -52.058 1.00 34.03 196 THR A O 1
ATOM 1552 N N . LYS A 1 197 ? 20.527 -12.576 -54.145 1.00 40.44 197 LYS A N 1
ATOM 1553 C CA . LYS A 1 197 ? 21.865 -12.102 -53.816 1.00 40.44 197 LYS A CA 1
ATOM 1554 C C . LYS A 1 197 ? 21.740 -10.608 -53.526 1.00 40.44 197 LYS A C 1
ATOM 1556 O O . LYS A 1 197 ? 21.792 -9.839 -54.465 1.00 40.44 197 LYS A O 1
ATOM 1561 N N . ASP A 1 198 ? 21.472 -10.249 -52.274 1.00 36.78 198 ASP A N 1
ATOM 1562 C CA . ASP A 1 198 ? 21.694 -8.912 -51.698 1.00 36.78 198 ASP A CA 1
ATOM 1563 C C . ASP A 1 198 ? 21.424 -8.991 -50.187 1.00 36.78 198 ASP A C 1
ATOM 1565 O O . ASP A 1 198 ? 20.365 -8.634 -49.678 1.00 36.78 198 ASP A O 1
ATOM 1569 N N . ALA A 1 199 ? 22.393 -9.542 -49.455 1.00 38.78 199 ALA A N 1
ATOM 1570 C CA . ALA A 1 199 ? 22.382 -9.620 -47.995 1.00 38.78 199 ALA A CA 1
ATOM 1571 C C . ALA A 1 199 ? 23.687 -9.036 -47.439 1.00 38.78 199 ALA A C 1
ATOM 1573 O O . ALA A 1 199 ? 24.501 -9.720 -46.822 1.00 38.78 199 ALA A O 1
ATOM 1574 N N . THR A 1 200 ? 23.913 -7.746 -47.679 1.00 38.31 200 THR A N 1
ATOM 1575 C CA . THR A 1 200 ? 24.918 -6.965 -46.951 1.00 38.31 200 THR A CA 1
ATOM 1576 C C . THR A 1 200 ? 24.258 -6.253 -45.773 1.00 38.31 200 THR A C 1
ATOM 1578 O O . THR A 1 200 ? 23.389 -5.408 -45.956 1.00 38.31 200 THR A O 1
ATOM 1581 N N . ASN A 1 201 ? 24.739 -6.584 -44.569 1.00 38.78 201 ASN A N 1
ATOM 1582 C CA . ASN A 1 201 ? 24.378 -6.055 -43.245 1.00 38.78 201 ASN A CA 1
ATOM 1583 C C . ASN A 1 201 ? 23.058 -6.533 -42.617 1.00 38.78 201 ASN A C 1
ATOM 1585 O O . ASN A 1 201 ? 22.144 -5.761 -42.340 1.00 38.78 201 ASN A O 1
ATOM 1589 N N . THR A 1 202 ? 23.048 -7.796 -42.193 1.00 38.97 202 THR A N 1
ATOM 1590 C CA . THR A 1 202 ? 22.270 -8.224 -41.018 1.00 38.97 202 THR A CA 1
ATOM 1591 C C . THR A 1 202 ? 23.177 -9.061 -40.112 1.00 38.97 202 THR A C 1
ATOM 1593 O O . THR A 1 202 ? 23.173 -10.284 -40.144 1.00 38.97 202 THR A O 1
ATOM 1596 N N . LYS A 1 203 ? 24.031 -8.390 -39.327 1.00 39.00 203 LYS A N 1
ATOM 1597 C CA . LYS A 1 203 ? 24.942 -9.013 -38.342 1.00 39.00 203 LYS A CA 1
ATOM 1598 C C . LYS A 1 203 ? 24.279 -9.263 -36.973 1.00 39.00 203 LYS A C 1
ATOM 1600 O O . LYS A 1 203 ? 24.967 -9.232 -35.965 1.00 39.00 203 LYS A O 1
ATOM 1605 N N . ASP A 1 204 ? 22.970 -9.503 -36.943 1.00 45.44 204 ASP A N 1
ATOM 1606 C CA . ASP A 1 204 ? 22.210 -9.811 -35.715 1.00 45.44 204 ASP A CA 1
ATOM 1607 C C . ASP A 1 204 ? 21.232 -10.989 -35.921 1.00 45.44 204 ASP A C 1
ATOM 1609 O O . ASP A 1 204 ? 20.247 -11.139 -35.198 1.00 45.44 204 ASP A O 1
ATOM 1613 N N . ALA A 1 205 ? 21.493 -11.860 -36.904 1.00 45.38 205 ALA A N 1
ATOM 1614 C CA . ALA A 1 205 ? 20.886 -13.186 -36.902 1.00 45.38 205 ALA A CA 1
ATOM 1615 C C . ALA A 1 205 ? 21.547 -13.985 -35.769 1.00 45.38 205 ALA A C 1
ATOM 1617 O O . ALA A 1 205 ? 22.734 -14.301 -35.824 1.00 45.38 205 ALA A O 1
ATOM 1618 N N . THR A 1 206 ? 20.792 -14.210 -34.698 1.00 50.47 206 THR A N 1
ATOM 1619 C CA . THR A 1 206 ? 21.211 -14.972 -33.520 1.00 50.47 206 THR A CA 1
ATOM 1620 C C . THR A 1 206 ? 21.400 -16.422 -33.951 1.00 50.47 206 THR A C 1
ATOM 1622 O O . THR A 1 206 ? 20.424 -17.095 -34.270 1.00 50.47 206 THR A O 1
ATOM 1625 N N . ASP A 1 207 ? 22.649 -16.880 -34.021 1.00 48.59 207 ASP A N 1
ATOM 1626 C CA . ASP A 1 207 ? 22.963 -18.300 -34.159 1.00 48.59 207 ASP A CA 1
ATOM 1627 C C . ASP A 1 207 ? 22.576 -18.992 -32.840 1.00 48.59 207 ASP A C 1
ATOM 1629 O O . ASP A 1 207 ? 23.174 -18.671 -31.807 1.00 48.59 207 ASP A O 1
ATOM 1633 N N . PRO A 1 208 ? 21.594 -19.917 -32.832 1.00 54.53 208 PRO A N 1
ATOM 1634 C CA . PRO A 1 208 ? 21.173 -20.632 -31.627 1.00 54.53 208 PRO A CA 1
ATOM 1635 C C . PRO A 1 208 ? 22.293 -21.449 -30.967 1.00 54.53 208 PRO A C 1
ATOM 1637 O O . PRO A 1 208 ? 22.100 -21.945 -29.861 1.00 54.53 208 PRO A O 1
ATOM 1640 N N . THR A 1 209 ? 23.435 -21.612 -31.644 1.00 58.56 209 THR A N 1
ATOM 1641 C CA . THR A 1 209 ? 24.594 -22.375 -31.173 1.00 58.56 209 THR A CA 1
ATOM 1642 C C . THR A 1 209 ? 25.772 -21.508 -30.709 1.00 58.56 209 THR A C 1
ATOM 1644 O O . THR A 1 209 ? 26.805 -22.056 -30.324 1.00 58.56 209 THR A O 1
ATOM 1647 N N . ASP A 1 210 ? 25.645 -20.169 -30.680 1.00 67.06 210 ASP A N 1
ATOM 1648 C CA . ASP A 1 210 ? 26.700 -19.288 -30.150 1.00 67.06 210 ASP A CA 1
ATOM 1649 C C . ASP A 1 210 ? 26.858 -19.497 -28.625 1.00 67.06 210 ASP A C 1
ATOM 1651 O O . ASP A 1 210 ? 25.938 -19.175 -27.860 1.00 67.06 210 ASP A O 1
ATOM 1655 N N . PRO A 1 211 ? 28.037 -19.940 -28.136 1.00 66.31 211 PRO A N 1
ATOM 1656 C CA . PRO A 1 211 ? 28.300 -20.130 -26.707 1.00 66.31 211 PRO A CA 1
ATOM 1657 C C . PRO A 1 211 ? 28.035 -18.877 -25.860 1.00 66.31 211 PRO A C 1
ATOM 1659 O O . PRO A 1 211 ? 27.767 -18.972 -24.660 1.00 66.31 211 PRO A O 1
ATOM 1662 N N . ARG A 1 212 ? 28.105 -17.686 -26.473 1.00 67.88 212 ARG A N 1
ATOM 1663 C CA . ARG A 1 212 ? 27.825 -16.409 -25.808 1.00 67.88 212 ARG A CA 1
ATOM 1664 C C . ARG A 1 212 ? 26.336 -16.218 -25.526 1.00 67.88 212 ARG A C 1
ATOM 1666 O O . ARG A 1 212 ? 26.004 -15.692 -24.467 1.00 67.88 212 ARG A O 1
ATOM 1673 N N . ASP A 1 213 ? 25.446 -16.654 -26.420 1.00 69.25 213 ASP A N 1
ATOM 1674 C CA . ASP A 1 213 ? 23.992 -16.541 -26.208 1.00 69.25 213 ASP A CA 1
ATOM 1675 C C . ASP A 1 213 ? 23.529 -17.514 -25.110 1.00 69.25 213 ASP A C 1
ATOM 1677 O O . ASP A 1 213 ? 22.723 -17.160 -24.245 1.00 69.25 213 ASP A O 1
ATOM 1681 N N . GLU A 1 214 ? 24.142 -18.703 -25.041 1.00 73.88 214 GLU A N 1
ATOM 1682 C CA . GLU A 1 214 ? 23.951 -19.611 -23.908 1.00 73.88 214 GLU A CA 1
ATOM 1683 C C . GLU A 1 214 ? 24.419 -19.004 -22.578 1.00 73.88 214 GLU A C 1
ATOM 1685 O O . GLU A 1 214 ? 23.698 -19.099 -21.580 1.00 73.88 214 GLU A O 1
ATOM 1690 N N . SER A 1 215 ? 25.602 -18.374 -22.533 1.00 76.56 215 SER A N 1
ATOM 1691 C CA . SER A 1 215 ? 26.083 -17.721 -21.307 1.00 76.56 215 SER A CA 1
ATOM 1692 C C . SER A 1 215 ? 25.170 -16.575 -20.869 1.00 76.56 215 SER A C 1
ATOM 1694 O O . SER A 1 215 ? 24.812 -16.497 -19.696 1.00 76.56 215 SER A O 1
ATOM 1696 N N . ASP A 1 216 ? 24.687 -15.758 -21.809 1.00 77.38 216 ASP A N 1
ATOM 1697 C CA . ASP A 1 216 ? 23.782 -14.647 -21.506 1.00 77.38 216 ASP A CA 1
ATOM 1698 C C . ASP A 1 216 ? 22.409 -15.138 -21.018 1.00 77.38 216 ASP A C 1
ATOM 1700 O O . ASP A 1 216 ? 21.793 -14.545 -20.124 1.00 77.38 216 ASP A O 1
ATOM 1704 N N . ALA A 1 217 ? 21.911 -16.249 -21.571 1.00 78.88 217 ALA A N 1
ATOM 1705 C CA . ALA A 1 217 ? 20.686 -16.885 -21.102 1.00 78.88 217 ALA A CA 1
ATOM 1706 C C . ALA A 1 217 ? 20.832 -17.432 -19.672 1.00 78.88 217 ALA A C 1
ATOM 1708 O O . ALA A 1 217 ? 19.912 -17.263 -18.860 1.00 78.88 217 ALA A O 1
ATOM 1709 N N . ARG A 1 218 ? 21.978 -18.047 -19.344 1.00 84.25 218 ARG A N 1
ATOM 1710 C CA . ARG A 1 218 ? 22.299 -18.517 -17.985 1.00 84.25 218 ARG A CA 1
ATOM 1711 C C . ARG A 1 218 ? 22.419 -17.347 -17.010 1.00 84.25 218 ARG A C 1
ATOM 1713 O O . ARG A 1 218 ? 21.774 -17.388 -15.965 1.00 84.25 218 ARG A O 1
ATOM 1720 N N . ASP A 1 219 ? 23.130 -16.283 -17.372 1.00 84.06 219 ASP A N 1
ATOM 1721 C CA . ASP A 1 219 ? 23.279 -15.081 -16.543 1.00 84.06 219 ASP A CA 1
ATOM 1722 C C . ASP A 1 219 ? 21.925 -14.428 -16.250 1.00 84.06 219 ASP A C 1
ATOM 1724 O O . ASP A 1 219 ? 21.617 -14.096 -15.101 1.00 84.06 219 ASP A O 1
ATOM 1728 N N . ARG A 1 220 ? 21.057 -14.304 -17.263 1.00 86.88 220 ARG A N 1
ATOM 1729 C CA . ARG A 1 220 ? 19.693 -13.785 -17.081 1.00 86.88 220 ARG A CA 1
ATOM 1730 C C . ARG A 1 220 ? 18.869 -14.679 -16.162 1.00 86.88 220 ARG A C 1
ATOM 1732 O O . ARG A 1 220 ? 18.131 -14.167 -15.321 1.00 86.88 220 ARG A O 1
ATOM 1739 N N . ARG A 1 221 ? 18.971 -16.004 -16.305 1.00 85.62 221 ARG A N 1
ATOM 1740 C CA . ARG A 1 221 ? 18.285 -16.954 -15.420 1.00 85.62 221 ARG A CA 1
ATOM 1741 C C . ARG A 1 221 ? 18.763 -16.787 -13.980 1.00 85.62 221 ARG A C 1
ATOM 1743 O O . ARG A 1 221 ? 17.923 -16.698 -13.092 1.00 85.62 221 ARG A O 1
ATOM 1750 N N . SER A 1 222 ? 20.069 -16.679 -13.761 1.00 86.88 222 SER A N 1
ATOM 1751 C CA . SER A 1 222 ? 20.663 -16.444 -12.442 1.00 86.88 222 SER A CA 1
ATOM 1752 C C . SER A 1 222 ? 20.194 -15.125 -11.831 1.00 86.88 222 SER A C 1
ATOM 1754 O O . SER A 1 222 ? 19.787 -15.107 -10.673 1.00 86.88 222 SER A O 1
ATOM 1756 N N . LEU A 1 223 ? 20.152 -14.039 -12.613 1.00 87.44 223 LEU A N 1
ATOM 1757 C CA . LEU A 1 223 ? 19.616 -12.753 -12.162 1.00 87.44 223 LEU A CA 1
ATOM 1758 C C . LEU A 1 223 ? 18.137 -12.863 -11.774 1.00 87.44 223 LEU A C 1
ATOM 1760 O O . LEU A 1 223 ? 17.753 -12.420 -10.697 1.00 87.44 223 LEU A O 1
ATOM 1764 N N . LEU A 1 224 ? 17.298 -13.448 -12.632 1.00 89.06 224 LEU A N 1
ATOM 1765 C CA . LEU A 1 224 ? 15.863 -13.580 -12.370 1.00 89.06 224 LEU A CA 1
ATOM 1766 C C . LEU A 1 224 ? 15.579 -14.489 -11.170 1.00 89.06 224 LEU A C 1
ATOM 1768 O O . LEU A 1 224 ? 14.695 -14.174 -10.375 1.00 89.06 224 LEU A O 1
ATOM 1772 N N . LEU A 1 225 ? 16.340 -15.574 -11.008 1.00 90.25 225 LEU A N 1
ATOM 1773 C CA . LEU A 1 225 ? 16.273 -16.435 -9.829 1.00 90.25 225 LEU A CA 1
ATOM 1774 C C . LEU A 1 225 ? 16.720 -15.688 -8.572 1.00 90.25 225 LEU A C 1
ATOM 1776 O O . LEU A 1 225 ? 16.029 -15.760 -7.563 1.00 90.25 225 LEU A O 1
ATOM 1780 N N . GLY A 1 226 ? 17.816 -14.930 -8.635 1.00 90.06 226 GLY A N 1
ATOM 1781 C CA . GLY A 1 226 ? 18.306 -14.127 -7.516 1.00 90.06 226 GLY A CA 1
ATOM 1782 C C . GLY A 1 226 ? 17.319 -13.034 -7.103 1.00 90.06 226 GLY A C 1
ATOM 1783 O O . GLY A 1 226 ? 17.015 -12.892 -5.922 1.00 90.06 226 GLY A O 1
ATOM 1784 N N . VAL A 1 227 ? 16.746 -12.307 -8.068 1.00 90.31 227 VAL A N 1
ATOM 1785 C CA . VAL A 1 227 ? 15.698 -11.303 -7.819 1.00 90.31 227 VAL A CA 1
ATOM 1786 C C . VAL A 1 227 ? 14.445 -11.965 -7.254 1.00 90.31 227 VAL A C 1
ATOM 1788 O O . VAL A 1 227 ? 13.895 -11.472 -6.275 1.00 90.31 227 VAL A O 1
ATOM 1791 N N . GLY A 1 228 ? 14.008 -13.091 -7.823 1.00 89.56 228 GLY A N 1
ATOM 1792 C CA . GLY A 1 228 ? 12.866 -13.853 -7.320 1.00 89.56 228 GLY A CA 1
ATOM 1793 C C . GLY A 1 228 ? 13.082 -14.355 -5.890 1.00 89.56 228 GLY A C 1
ATOM 1794 O O . GLY A 1 228 ? 12.195 -14.207 -5.053 1.00 89.56 228 GLY A O 1
ATOM 1795 N N . ALA A 1 229 ? 14.274 -14.870 -5.584 1.00 90.38 229 ALA A N 1
ATOM 1796 C CA . ALA A 1 229 ? 14.655 -15.309 -4.247 1.00 90.38 229 ALA A CA 1
ATOM 1797 C C . ALA A 1 229 ? 14.709 -14.138 -3.259 1.00 90.38 229 ALA A C 1
ATOM 1799 O O . ALA A 1 229 ? 14.175 -14.259 -2.163 1.00 90.38 229 ALA A O 1
ATOM 1800 N N . ALA A 1 230 ? 15.275 -12.989 -3.644 1.00 86.75 230 ALA A N 1
ATOM 1801 C CA . ALA A 1 230 ? 15.302 -11.791 -2.806 1.00 86.75 230 ALA A CA 1
ATOM 1802 C C . ALA A 1 230 ? 13.889 -11.254 -2.529 1.00 86.75 230 ALA A C 1
ATOM 1804 O O . ALA A 1 230 ? 13.552 -10.963 -1.384 1.00 86.75 230 ALA A O 1
ATOM 1805 N N . VAL A 1 231 ? 13.038 -11.173 -3.558 1.00 89.94 231 VAL A N 1
ATOM 1806 C CA . VAL A 1 231 ? 11.621 -10.805 -3.419 1.00 89.94 231 VAL A CA 1
ATOM 1807 C C . VAL A 1 231 ? 10.908 -11.768 -2.476 1.00 89.94 231 VAL A C 1
ATOM 1809 O O . VAL A 1 231 ? 10.241 -11.321 -1.544 1.00 89.94 231 VAL A O 1
ATOM 1812 N N . GLY A 1 232 ? 11.058 -13.076 -2.699 1.00 84.38 232 GLY A N 1
ATOM 1813 C CA . GLY A 1 232 ? 10.446 -14.117 -1.881 1.00 84.38 232 GLY A CA 1
ATOM 1814 C C . GLY A 1 232 ? 10.905 -14.039 -0.429 1.00 84.38 232 GLY A C 1
ATOM 1815 O O . GLY A 1 232 ? 10.067 -13.962 0.461 1.00 84.38 232 GLY A O 1
ATOM 1816 N N . ALA A 1 233 ? 12.216 -13.966 -0.196 1.00 85.25 233 ALA A N 1
ATOM 1817 C CA . ALA A 1 233 ? 12.805 -13.867 1.132 1.00 85.25 233 ALA A CA 1
ATOM 1818 C C . ALA A 1 233 ? 12.294 -12.634 1.880 1.00 85.25 233 ALA A C 1
ATOM 1820 O O . ALA A 1 233 ? 11.707 -12.790 2.945 1.00 85.25 233 ALA A O 1
ATOM 1821 N N . VAL A 1 234 ? 12.433 -11.429 1.309 1.00 82.75 234 VAL A N 1
ATOM 1822 C CA . VAL A 1 234 ? 12.001 -10.186 1.972 1.00 82.75 234 VAL A CA 1
ATOM 1823 C C . VAL A 1 234 ? 10.489 -10.197 2.221 1.00 82.75 234 VAL A C 1
ATOM 1825 O O . VAL A 1 234 ? 10.041 -9.808 3.296 1.00 82.75 234 VAL A O 1
ATOM 1828 N N . THR A 1 235 ? 9.687 -10.691 1.276 1.00 81.75 235 THR A N 1
ATOM 1829 C CA . THR A 1 235 ? 8.232 -10.779 1.467 1.00 81.75 235 THR A CA 1
ATOM 1830 C C . THR A 1 235 ? 7.879 -11.749 2.594 1.00 81.75 235 THR A C 1
ATOM 1832 O O . THR A 1 235 ? 7.079 -11.403 3.456 1.00 81.75 235 THR A O 1
ATOM 1835 N N . VAL A 1 236 ? 8.496 -12.935 2.631 1.00 80.06 236 VAL A N 1
ATOM 1836 C CA . VAL A 1 236 ? 8.234 -13.968 3.648 1.00 80.06 236 VAL A CA 1
ATOM 1837 C C . VAL A 1 236 ? 8.650 -13.502 5.042 1.00 80.06 236 VAL A C 1
ATOM 1839 O O . VAL A 1 236 ? 7.848 -13.603 5.966 1.00 80.06 236 VAL A O 1
ATOM 1842 N N . VAL A 1 237 ? 9.849 -12.929 5.195 1.00 73.44 237 VAL A N 1
ATOM 1843 C CA . VAL A 1 237 ? 10.360 -12.477 6.509 1.00 73.44 237 VAL A CA 1
ATOM 1844 C C . VAL A 1 237 ? 9.707 -11.190 7.023 1.00 73.44 237 VAL A C 1
ATOM 1846 O O . VAL A 1 237 ? 10.047 -10.701 8.100 1.00 73.44 237 VAL A O 1
ATOM 1849 N N . THR A 1 238 ? 8.785 -10.620 6.243 1.00 69.56 238 THR A N 1
ATOM 1850 C CA . THR A 1 238 ? 7.966 -9.476 6.659 1.00 69.56 238 THR A CA 1
ATOM 1851 C C . THR A 1 238 ? 6.464 -9.781 6.609 1.00 69.56 238 THR A C 1
ATOM 1853 O O . THR A 1 238 ? 5.653 -8.892 6.864 1.00 69.56 238 THR A O 1
ATOM 1856 N N . ALA A 1 239 ? 6.068 -11.012 6.259 1.00 72.31 239 ALA A N 1
ATOM 1857 C CA . ALA A 1 239 ? 4.666 -11.420 6.161 1.00 72.31 239 ALA A CA 1
ATOM 1858 C C . ALA A 1 239 ? 4.047 -11.757 7.525 1.00 72.31 239 ALA A C 1
ATOM 1860 O O . ALA A 1 239 ? 2.827 -11.640 7.674 1.00 72.31 239 ALA A O 1
ATOM 1861 N N . GLY A 1 240 ? 4.855 -12.156 8.513 1.00 62.12 240 GLY A N 1
ATOM 1862 C CA . GLY A 1 240 ? 4.384 -12.503 9.858 1.00 62.12 240 GLY A CA 1
ATOM 1863 C C . GLY A 1 240 ? 3.690 -11.339 10.567 1.00 62.12 240 GLY A C 1
ATOM 1864 O O . GLY A 1 240 ? 2.701 -11.555 11.273 1.00 62.12 240 GLY A O 1
ATOM 1865 N N . GLN A 1 241 ? 4.102 -10.103 10.258 1.00 69.19 241 GLN A N 1
ATOM 1866 C CA . GLN A 1 241 ? 3.538 -8.904 10.868 1.00 69.19 241 GLN A CA 1
ATOM 1867 C C . GLN A 1 241 ? 2.069 -8.769 10.476 1.00 69.19 241 GLN A C 1
ATOM 1869 O O . GLN A 1 241 ? 1.250 -8.290 11.260 1.00 69.19 241 GLN A O 1
ATOM 1874 N N . THR A 1 242 ? 1.718 -9.224 9.268 1.00 63.62 242 THR A N 1
ATOM 1875 C CA . THR A 1 242 ? 0.355 -9.169 8.753 1.00 63.62 242 THR A CA 1
ATOM 1876 C C . THR A 1 242 ? -0.405 -10.478 8.933 1.00 63.62 242 THR A C 1
ATOM 1878 O O . THR A 1 242 ? -1.625 -10.439 9.101 1.00 63.62 242 THR A O 1
ATOM 1881 N N . PHE A 1 243 ? 0.258 -11.634 8.902 1.00 64.75 243 PHE A N 1
ATOM 1882 C CA . PHE A 1 243 ? -0.392 -12.938 8.990 1.00 64.75 243 PHE A CA 1
ATOM 1883 C C . PHE A 1 243 ? 0.095 -13.724 10.205 1.00 64.75 243 PHE A C 1
ATOM 1885 O O . PHE A 1 243 ? 1.191 -14.273 10.224 1.00 64.75 243 PHE A O 1
ATOM 1892 N N . THR A 1 244 ? -0.787 -13.823 11.203 1.00 61.50 244 THR A N 1
ATOM 1893 C CA . THR A 1 244 ? -0.536 -14.442 12.511 1.00 61.50 244 THR A CA 1
ATOM 1894 C C . THR A 1 244 ? 0.166 -15.814 12.457 1.00 61.50 244 THR A C 1
ATOM 1896 O O . THR A 1 244 ? 1.108 -16.009 13.218 1.00 61.50 244 THR A O 1
ATOM 1899 N N . PRO A 1 245 ? -0.186 -16.757 11.563 1.00 63.31 245 PRO A N 1
ATOM 1900 C CA . PRO A 1 245 ? 0.536 -18.032 11.470 1.00 63.31 245 PRO A CA 1
ATOM 1901 C C . PRO A 1 245 ? 2.005 -17.938 11.023 1.00 63.31 245 PRO A C 1
ATOM 1903 O O . PRO A 1 245 ? 2.771 -18.856 11.290 1.00 63.31 245 PRO A O 1
ATOM 1906 N N . LEU A 1 246 ? 2.414 -16.852 10.357 1.00 59.25 246 LEU A N 1
ATOM 1907 C CA . LEU A 1 246 ? 3.794 -16.632 9.897 1.00 59.25 246 LEU A CA 1
ATOM 1908 C C . LEU A 1 246 ? 4.616 -15.758 10.858 1.00 59.25 246 LEU A C 1
ATOM 1910 O O . LEU A 1 246 ? 5.756 -15.426 10.541 1.00 59.25 246 LEU A O 1
ATOM 1914 N N . ARG A 1 247 ? 4.076 -15.417 12.037 1.00 60.72 247 ARG A N 1
ATOM 1915 C CA . ARG A 1 247 ? 4.766 -14.644 13.089 1.00 60.72 247 ARG A CA 1
ATOM 1916 C C . ARG A 1 247 ? 6.199 -15.100 13.392 1.00 60.72 247 ARG A C 1
ATOM 1918 O O . ARG A 1 247 ? 7.046 -14.225 13.529 1.00 60.72 247 ARG A O 1
ATOM 1925 N N . PRO A 1 248 ? 6.532 -16.410 13.446 1.00 60.81 248 PRO A N 1
ATOM 1926 C CA . PRO A 1 248 ? 7.904 -16.840 13.738 1.00 60.81 248 PRO A CA 1
ATOM 1927 C C . PRO A 1 248 ? 8.953 -16.367 12.718 1.00 60.81 248 PRO A C 1
ATOM 1929 O O . PRO A 1 248 ? 10.146 -16.487 12.975 1.00 60.81 248 PRO A O 1
ATOM 1932 N N . LEU A 1 249 ? 8.524 -15.861 11.558 1.00 63.16 249 LEU A N 1
ATOM 1933 C CA . LEU A 1 249 ? 9.396 -15.412 10.476 1.00 63.16 249 LEU A CA 1
ATOM 1934 C C . LEU A 1 249 ? 9.642 -13.891 10.486 1.00 63.16 249 LEU A C 1
ATOM 1936 O O . LEU A 1 249 ? 10.374 -13.409 9.624 1.00 63.16 249 LEU A O 1
ATOM 1940 N N . ASP A 1 250 ? 9.070 -13.140 11.437 1.00 62.94 250 ASP A N 1
ATOM 1941 C CA . ASP A 1 250 ? 9.179 -11.674 11.548 1.00 62.94 250 ASP A CA 1
ATOM 1942 C C . ASP A 1 250 ? 10.558 -11.195 12.034 1.00 62.94 250 ASP A C 1
ATOM 1944 O O . ASP A 1 250 ? 10.711 -10.619 13.109 1.00 62.94 250 ASP A O 1
ATOM 1948 N N . LEU A 1 251 ? 11.591 -11.401 11.220 1.00 59.88 251 LEU A N 1
ATOM 1949 C CA . LEU A 1 251 ? 12.949 -10.934 11.521 1.00 59.88 251 LEU A CA 1
ATOM 1950 C C . LEU A 1 251 ? 13.150 -9.448 11.196 1.00 59.88 251 LEU A C 1
ATOM 1952 O O . LEU A 1 251 ? 13.953 -8.778 11.840 1.00 59.88 251 LEU A O 1
ATOM 1956 N N . LEU A 1 252 ? 12.437 -8.931 10.189 1.00 60.06 252 LEU A 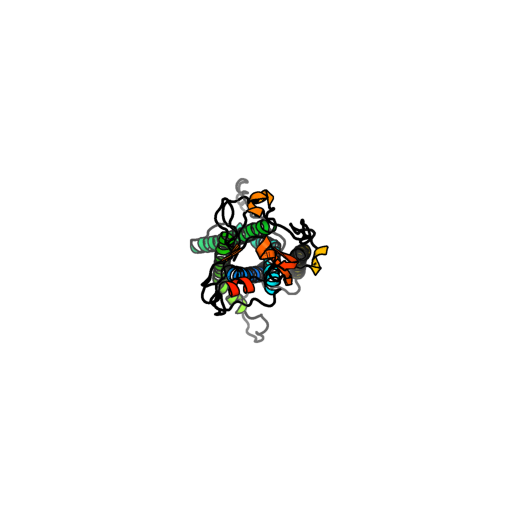N 1
ATOM 1957 C CA . LEU A 1 252 ? 12.567 -7.547 9.708 1.00 60.06 252 LEU A CA 1
ATOM 1958 C C . LEU A 1 252 ? 11.301 -6.712 9.926 1.00 60.06 252 LEU A C 1
ATOM 1960 O O . LEU A 1 252 ? 11.244 -5.555 9.506 1.00 60.06 252 LEU A O 1
ATOM 1964 N N . ALA A 1 253 ? 10.281 -7.279 10.572 1.00 58.91 253 ALA A N 1
ATOM 1965 C CA . ALA A 1 253 ? 9.069 -6.549 10.895 1.00 58.91 253 ALA A CA 1
ATOM 1966 C C . ALA A 1 253 ? 9.386 -5.442 11.916 1.00 58.91 253 ALA A C 1
ATOM 1968 O O . ALA A 1 253 ? 9.865 -5.740 13.011 1.00 58.91 253 ALA A O 1
ATOM 1969 N N . PRO A 1 254 ? 9.064 -4.166 11.631 1.00 59.12 254 PRO A N 1
ATOM 1970 C CA . PRO A 1 254 ? 9.266 -3.081 12.593 1.00 59.12 254 PRO A CA 1
ATOM 1971 C C . PRO A 1 254 ? 8.460 -3.255 13.888 1.00 59.12 254 PRO A C 1
ATOM 1973 O O . PRO A 1 254 ? 8.703 -2.561 14.876 1.00 59.12 254 PRO A O 1
ATOM 1976 N N . ARG A 1 255 ? 7.454 -4.138 13.879 1.00 66.88 255 ARG A N 1
ATOM 1977 C CA . ARG A 1 255 ? 6.558 -4.365 15.003 1.00 66.88 255 ARG A CA 1
ATOM 1978 C C . ARG A 1 255 ? 6.086 -5.811 15.046 1.00 66.88 255 ARG A C 1
ATOM 1980 O O . ARG A 1 255 ? 5.492 -6.298 14.091 1.00 66.88 255 ARG A O 1
ATOM 1987 N N . HIS A 1 256 ? 6.261 -6.438 16.203 1.00 62.03 256 HIS A N 1
ATOM 1988 C CA . HIS A 1 256 ? 5.720 -7.761 16.469 1.00 62.03 256 HIS A CA 1
ATOM 1989 C C . HIS A 1 256 ? 4.277 -7.645 17.008 1.00 62.03 256 HIS A C 1
ATOM 1991 O O . HIS A 1 256 ? 4.038 -6.885 17.956 1.00 62.03 256 HIS A O 1
ATOM 1997 N N . PRO A 1 257 ? 3.301 -8.363 16.425 1.00 59.41 257 PRO A N 1
ATOM 1998 C CA . PRO A 1 257 ? 1.875 -8.163 16.693 1.00 59.41 257 PRO A CA 1
ATOM 1999 C C . PRO A 1 257 ? 1.418 -8.551 18.108 1.00 59.41 257 PRO A C 1
ATOM 2001 O O . PRO A 1 257 ? 0.332 -8.149 18.502 1.00 59.41 257 PRO A O 1
ATOM 2004 N N . ASP A 1 258 ? 2.228 -9.281 18.877 1.00 62.94 258 ASP A N 1
ATOM 2005 C CA . ASP A 1 258 ? 1.885 -9.708 20.248 1.00 62.94 258 ASP A CA 1
ATOM 2006 C C . ASP A 1 258 ? 2.500 -8.829 21.357 1.00 62.94 258 ASP A C 1
ATOM 2008 O O . ASP A 1 258 ? 2.292 -9.077 22.544 1.00 62.94 258 ASP A O 1
ATOM 2012 N N . HIS A 1 259 ? 3.263 -7.785 21.010 1.00 64.62 259 HIS A N 1
ATOM 2013 C CA . HIS A 1 259 ? 3.876 -6.910 22.015 1.00 64.62 259 HIS A CA 1
ATOM 2014 C C . HIS A 1 259 ? 2.974 -5.725 22.378 1.00 64.62 259 HIS A C 1
ATOM 2016 O O . HIS A 1 259 ? 2.725 -4.830 21.570 1.00 64.62 259 HIS A O 1
ATOM 2022 N N . GLY A 1 260 ? 2.552 -5.688 23.643 1.00 65.62 260 GLY A N 1
ATOM 2023 C CA . GLY A 1 260 ? 1.891 -4.555 24.286 1.00 65.62 260 GLY A CA 1
ATOM 2024 C C . GLY A 1 260 ? 1.220 -4.954 25.600 1.00 65.62 260 GLY A C 1
ATOM 2025 O O . GLY 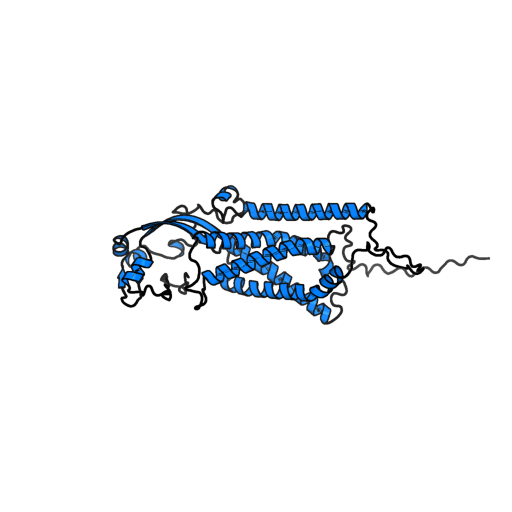A 1 260 ? 1.194 -6.127 25.960 1.00 65.62 260 GLY A O 1
ATOM 2026 N N . THR A 1 261 ? 0.666 -3.985 26.334 1.00 67.69 261 THR A N 1
ATOM 2027 C CA . THR A 1 261 ? 0.157 -4.185 27.709 1.00 67.69 261 THR A CA 1
ATOM 2028 C C . THR A 1 261 ? -1.000 -5.182 27.820 1.00 67.69 261 THR A C 1
ATOM 2030 O O . THR A 1 261 ? -1.300 -5.638 28.915 1.00 67.69 261 THR A O 1
ATOM 2033 N N . GLN A 1 262 ? -1.654 -5.507 26.703 1.00 69.56 262 GLN A N 1
ATOM 2034 C CA . GLN A 1 262 ? -2.735 -6.496 26.612 1.00 69.56 262 GLN A CA 1
ATOM 2035 C C . GLN A 1 262 ? -2.436 -7.575 25.555 1.00 69.56 262 GLN A C 1
ATOM 2037 O O . GLN A 1 262 ? -3.357 -8.148 24.985 1.00 69.56 262 GLN A O 1
ATOM 2042 N N . GLY A 1 263 ? -1.157 -7.793 25.221 1.00 74.81 263 GLY A N 1
ATOM 2043 C CA . GLY A 1 263 ? -0.769 -8.671 24.111 1.00 74.81 263 GLY A CA 1
ATOM 2044 C C . GLY A 1 263 ? -1.140 -8.111 22.732 1.00 74.81 263 GLY A C 1
ATOM 2045 O O . GLY A 1 263 ? -1.259 -8.864 21.774 1.00 74.81 263 GLY A O 1
ATOM 2046 N N . LEU A 1 264 ? -1.360 -6.791 22.637 1.00 76.19 264 LEU A N 1
ATOM 2047 C CA . LEU A 1 264 ? -1.696 -6.090 21.399 1.00 76.19 264 LEU A CA 1
ATOM 2048 C C . LEU A 1 264 ? -0.876 -4.812 21.236 1.00 76.19 264 LEU A C 1
ATOM 2050 O O . LEU A 1 264 ? -0.691 -4.084 22.218 1.00 76.19 264 LEU A O 1
ATOM 2054 N N . PRO A 1 265 ? -0.467 -4.459 20.008 1.00 74.12 265 PRO A N 1
ATOM 2055 C CA . PRO A 1 265 ? 0.315 -3.265 19.773 1.00 74.12 265 PRO A CA 1
ATOM 2056 C C . PRO A 1 265 ? -0.563 -2.022 19.897 1.00 74.12 265 PRO A C 1
ATOM 2058 O O . PRO A 1 265 ? -1.666 -1.950 19.353 1.00 74.12 265 PRO A O 1
ATOM 2061 N N . VAL A 1 266 ? -0.041 -0.999 20.569 1.00 73.69 266 VAL A N 1
ATOM 2062 C CA . VAL A 1 266 ? -0.707 0.300 20.711 1.00 73.69 266 VAL A CA 1
ATOM 2063 C C . VAL A 1 266 ? 0.092 1.385 19.997 1.00 73.69 266 VAL A C 1
ATOM 2065 O O . VAL A 1 266 ? 1.263 1.607 20.288 1.00 73.69 266 VAL A O 1
ATOM 2068 N N . ASN A 1 267 ? -0.547 2.104 19.068 1.00 72.50 267 ASN A N 1
ATOM 2069 C CA . ASN A 1 267 ? 0.097 3.215 18.347 1.00 72.50 267 ASN A CA 1
ATOM 2070 C C . ASN A 1 267 ? 0.384 4.417 19.260 1.00 72.50 267 ASN A C 1
ATOM 2072 O O . ASN A 1 267 ? 1.278 5.216 18.991 1.00 72.50 267 ASN A O 1
ATOM 2076 N N . ARG A 1 268 ? -0.427 4.599 20.309 1.00 76.50 268 ARG A N 1
ATOM 2077 C CA . ARG A 1 268 ? -0.296 5.712 21.250 1.00 76.50 268 ARG A CA 1
ATOM 2078 C C . ARG A 1 268 ? -0.810 5.313 22.625 1.00 76.50 268 ARG A C 1
ATOM 2080 O O . ARG A 1 268 ? -1.981 4.964 22.756 1.00 76.50 268 ARG A O 1
ATOM 2087 N N . THR A 1 269 ? 0.033 5.425 23.644 1.00 81.31 269 THR A N 1
ATOM 2088 C CA . THR A 1 269 ? -0.351 5.130 25.032 1.00 81.31 269 THR A CA 1
ATOM 2089 C C . THR A 1 269 ? -1.276 6.207 25.602 1.00 81.31 269 THR A C 1
ATOM 2091 O O . THR A 1 269 ? -1.325 7.339 25.107 1.00 81.31 269 THR A O 1
ATOM 2094 N N . ALA A 1 270 ? -1.993 5.885 26.685 1.00 80.50 270 ALA A N 1
ATOM 2095 C CA . ALA A 1 270 ? -2.797 6.861 27.425 1.00 80.50 270 ALA A CA 1
ATOM 2096 C C . ALA A 1 270 ? -1.954 8.067 27.888 1.00 80.50 270 ALA A C 1
ATOM 2098 O O . ALA A 1 270 ? -2.385 9.213 27.741 1.00 80.50 270 ALA A O 1
ATOM 2099 N N . ALA A 1 271 ? -0.718 7.819 28.339 1.00 80.94 271 ALA A N 1
ATOM 2100 C CA . ALA A 1 271 ? 0.235 8.855 28.731 1.00 80.94 271 ALA A CA 1
ATOM 2101 C C . ALA A 1 271 ? 0.618 9.769 27.553 1.00 80.94 271 ALA A C 1
ATOM 2103 O O . ALA A 1 271 ? 0.490 10.989 27.647 1.00 80.94 271 ALA A O 1
ATOM 2104 N N . GLN A 1 272 ? 0.984 9.198 26.398 1.00 81.00 272 GLN A N 1
ATOM 2105 C CA . GLN A 1 272 ? 1.273 9.967 25.176 1.00 81.00 272 GLN A CA 1
ATOM 2106 C C . GLN A 1 272 ? 0.044 10.741 24.669 1.00 81.00 272 GLN A C 1
ATOM 2108 O O . GLN A 1 272 ? 0.166 11.815 24.081 1.00 81.00 272 GLN A O 1
ATOM 2113 N N . ALA A 1 273 ? -1.156 10.203 24.894 1.00 81.19 273 ALA A N 1
ATOM 2114 C CA . ALA A 1 273 ? -2.426 10.855 24.595 1.00 81.19 273 ALA A CA 1
ATOM 2115 C C . ALA A 1 273 ? -2.849 11.902 25.643 1.00 81.19 273 ALA A C 1
ATOM 2117 O O . ALA A 1 273 ? -3.854 12.579 25.416 1.00 81.19 273 ALA A O 1
ATOM 2118 N N . ARG A 1 274 ? -2.097 12.052 26.744 1.00 86.06 274 ARG A N 1
ATOM 2119 C CA . ARG A 1 274 ? -2.388 12.943 27.880 1.00 86.06 274 ARG A CA 1
ATOM 2120 C C . ARG A 1 274 ? -3.763 12.684 28.506 1.00 86.06 274 ARG A C 1
ATOM 2122 O O . ARG A 1 274 ? -4.478 13.617 28.871 1.00 86.06 274 ARG A O 1
ATOM 2129 N N . VAL A 1 275 ? -4.143 11.413 28.599 1.00 84.25 275 VAL A N 1
ATOM 2130 C CA . VAL A 1 275 ? -5.370 10.980 29.276 1.00 84.25 275 VAL A CA 1
ATOM 2131 C C . VAL A 1 275 ? -5.065 10.842 30.766 1.00 84.25 275 VAL A C 1
ATOM 2133 O O . VAL A 1 275 ? -4.291 9.974 31.159 1.00 84.25 275 VAL A O 1
ATOM 2136 N N . SER A 1 276 ? -5.640 11.720 31.590 1.00 86.50 276 SER A N 1
ATOM 2137 C CA . SER A 1 276 ? -5.509 11.662 33.050 1.00 86.50 276 SER A CA 1
ATOM 2138 C C . SER A 1 276 ? -6.592 10.783 33.677 1.00 86.50 276 SER A C 1
ATOM 2140 O O . SER A 1 276 ? -7.659 10.595 33.094 1.00 86.50 276 SER A O 1
ATOM 2142 N N . ALA A 1 277 ? -6.359 10.298 34.900 1.00 85.50 277 ALA A N 1
ATOM 2143 C CA . ALA A 1 277 ? -7.367 9.550 35.655 1.00 85.50 277 ALA A CA 1
ATOM 2144 C C . ALA A 1 277 ? -8.669 10.354 35.840 1.00 85.50 277 ALA A C 1
ATOM 2146 O O . ALA A 1 277 ? -9.760 9.811 35.685 1.00 85.50 277 ALA A O 1
ATOM 2147 N N . THR A 1 278 ? -8.562 11.663 36.088 1.00 85.94 278 THR A N 1
ATOM 2148 C CA . THR A 1 278 ? -9.712 12.577 36.159 1.00 85.94 278 THR A CA 1
ATOM 2149 C C . THR A 1 278 ? -10.489 12.605 34.844 1.00 85.94 278 THR A C 1
ATOM 2151 O O . THR A 1 278 ? -11.701 12.442 34.849 1.00 85.94 278 THR A O 1
ATOM 2154 N N . ALA A 1 279 ? -9.797 12.698 33.701 1.00 84.94 279 ALA A N 1
ATOM 2155 C CA . ALA A 1 279 ? -10.448 12.686 32.391 1.00 84.94 279 ALA A CA 1
ATOM 2156 C C . ALA A 1 279 ? -11.189 11.369 32.100 1.00 84.94 279 ALA A C 1
ATOM 2158 O O . ALA A 1 279 ? -12.166 11.382 31.360 1.00 84.94 279 ALA A O 1
ATOM 2159 N N . VAL A 1 280 ? -10.739 10.246 32.672 1.00 85.06 280 VAL A N 1
ATOM 2160 C CA . VAL A 1 280 ? -11.438 8.954 32.577 1.00 85.06 280 VAL A CA 1
ATOM 2161 C C . VAL A 1 280 ? -12.672 8.919 33.483 1.00 85.06 280 VAL A C 1
ATOM 2163 O O . VAL A 1 280 ? -13.710 8.419 33.064 1.00 85.06 280 VAL A O 1
ATOM 2166 N N . ARG A 1 281 ? -12.595 9.469 34.703 1.00 86.62 281 ARG A N 1
ATOM 2167 C CA . ARG A 1 281 ? -13.744 9.544 35.631 1.00 86.62 281 ARG A CA 1
ATOM 2168 C C . ARG A 1 281 ? -14.867 10.430 35.090 1.00 86.62 281 ARG A C 1
ATOM 2170 O O . ARG A 1 281 ? -16.039 10.058 35.155 1.00 86.62 281 ARG A O 1
ATOM 2177 N N . ASP A 1 282 ? -14.488 11.556 34.500 1.00 88.19 282 ASP A N 1
ATOM 2178 C CA . ASP A 1 282 ? -15.417 12.534 33.931 1.00 88.19 282 ASP A CA 1
ATOM 2179 C C . ASP A 1 282 ? -15.873 12.152 32.517 1.00 88.19 282 ASP A C 1
ATOM 2181 O O . ASP A 1 282 ? -16.678 12.853 31.905 1.00 88.19 282 ASP A O 1
ATOM 2185 N N . TRP A 1 283 ? -15.360 11.045 31.972 1.00 89.81 283 TRP A N 1
ATOM 2186 C CA . TRP A 1 283 ? -15.687 10.617 30.623 1.00 89.81 283 TRP A CA 1
ATOM 2187 C C . TRP A 1 283 ? -17.177 10.294 30.487 1.00 89.81 283 TRP A C 1
ATOM 2189 O O . TRP A 1 283 ? -17.806 9.677 31.359 1.00 89.81 283 TRP A O 1
ATOM 2199 N N . ARG A 1 284 ? -17.730 10.702 29.347 1.00 91.69 284 ARG A N 1
ATOM 2200 C CA . ARG A 1 284 ? -19.094 10.408 28.922 1.00 91.69 284 ARG A CA 1
ATOM 2201 C C . ARG A 1 284 ? -19.076 9.940 27.471 1.00 91.69 284 ARG A C 1
ATOM 2203 O O . ARG A 1 284 ? -18.315 10.460 26.653 1.00 91.69 284 ARG A O 1
ATOM 2210 N N . LEU A 1 285 ? -19.909 8.949 27.169 1.00 92.81 285 LEU A N 1
ATOM 2211 C CA . LEU A 1 285 ? -20.228 8.525 25.814 1.00 92.81 285 LEU A CA 1
ATOM 2212 C C . LEU A 1 285 ? -21.497 9.229 25.359 1.00 92.81 285 LEU A C 1
ATOM 2214 O O . LEU A 1 285 ? -22.582 8.852 25.793 1.00 92.81 285 LEU A O 1
ATOM 2218 N N . ASP A 1 286 ? -21.359 10.188 24.454 1.00 92.62 286 ASP A N 1
ATOM 2219 C CA . ASP A 1 286 ? -22.503 10.799 23.785 1.00 92.62 286 ASP A CA 1
ATOM 2220 C C . ASP A 1 286 ? -22.916 9.945 22.585 1.00 92.62 286 ASP A C 1
ATOM 2222 O O . ASP A 1 286 ? -22.147 9.765 21.634 1.00 92.62 286 ASP A O 1
ATOM 2226 N N . VAL A 1 287 ? -24.141 9.425 22.619 1.00 91.81 287 VAL A N 1
ATOM 2227 C CA . VAL A 1 287 ? -24.747 8.698 21.502 1.00 91.81 287 VAL A CA 1
ATOM 2228 C C . VAL A 1 287 ? -25.797 9.598 20.869 1.00 91.81 287 VAL A C 1
ATOM 2230 O O . VAL A 1 287 ? -26.842 9.885 21.453 1.00 91.81 287 VAL A O 1
ATOM 2233 N N . THR A 1 288 ? -25.508 10.071 19.660 1.00 88.75 288 THR A N 1
ATOM 2234 C CA . THR A 1 288 ? -26.422 10.920 18.896 1.00 88.75 288 THR A CA 1
ATOM 2235 C C . THR A 1 288 ? -27.343 10.078 18.015 1.00 88.75 288 THR A C 1
ATOM 2237 O O . THR A 1 288 ? -26.983 9.000 17.545 1.00 88.75 288 THR A O 1
ATOM 2240 N N . GLY A 1 289 ? -28.556 10.573 17.787 1.00 87.44 289 GLY A N 1
ATOM 2241 C CA . GLY A 1 289 ? -29.593 9.910 17.002 1.00 87.44 289 GLY A CA 1
ATOM 2242 C C . GLY A 1 289 ? -30.939 10.601 17.220 1.00 87.44 289 GLY A C 1
ATOM 2243 O O . GLY A 1 289 ? -30.975 11.637 17.885 1.00 87.44 289 GLY A O 1
ATOM 2244 N N . PRO A 1 290 ? -32.046 10.051 16.698 1.00 91.19 290 PRO A N 1
ATOM 2245 C CA . PRO A 1 290 ? -33.388 10.580 16.954 1.00 91.19 290 PRO A CA 1
ATOM 2246 C C . PRO A 1 290 ? -33.757 10.663 18.444 1.00 91.19 290 PRO A C 1
ATOM 2248 O O . PRO A 1 290 ? -34.530 11.529 18.838 1.00 91.19 290 PRO A O 1
ATOM 2251 N N . ARG A 1 291 ? -33.191 9.782 19.278 1.00 93.69 291 ARG A N 1
ATOM 2252 C CA . ARG A 1 291 ? -33.329 9.777 20.742 1.00 93.69 291 ARG A CA 1
ATOM 2253 C C . ARG A 1 291 ? -31.935 9.826 21.382 1.00 93.69 291 ARG A C 1
ATOM 2255 O O . ARG A 1 291 ? -31.423 8.779 21.782 1.00 93.69 291 ARG A O 1
ATOM 2262 N N . PRO A 1 292 ? -31.276 10.995 21.415 1.00 93.50 292 PRO A N 1
ATOM 2263 C CA . PRO A 1 292 ? -29.905 11.100 21.899 1.00 93.50 292 PRO A CA 1
ATOM 2264 C C . PRO A 1 292 ? -29.826 10.838 23.407 1.00 93.50 292 PRO A C 1
ATOM 2266 O O . PRO A 1 292 ? -30.759 11.143 24.149 1.00 93.50 292 PRO A O 1
ATOM 2269 N N . TYR A 1 293 ? -28.702 10.293 23.869 1.00 95.06 293 TYR A N 1
ATOM 2270 C CA . TYR A 1 293 ? -28.432 10.093 25.293 1.00 95.06 293 TYR A CA 1
ATOM 2271 C C . TYR A 1 293 ? -26.925 10.062 25.571 1.00 95.06 293 TYR A C 1
ATOM 2273 O O . TYR A 1 293 ? -26.119 9.842 24.665 1.00 95.06 293 TYR A O 1
ATOM 2281 N N . ALA A 1 294 ? -26.552 10.255 26.835 1.00 95.50 294 ALA A N 1
ATOM 2282 C CA . ALA A 1 294 ? -25.177 10.147 27.307 1.00 95.50 294 ALA A CA 1
ATOM 2283 C C . ALA A 1 294 ? -25.059 9.039 28.362 1.00 95.50 294 ALA A C 1
ATOM 2285 O O . ALA A 1 294 ? -25.993 8.828 29.134 1.00 95.50 294 ALA A O 1
ATOM 2286 N N . LEU A 1 295 ? -23.925 8.335 28.392 1.00 95.06 295 LEU A N 1
ATOM 2287 C CA . LEU A 1 295 ? -23.612 7.334 29.419 1.00 95.06 295 LEU A CA 1
ATOM 2288 C C . LEU A 1 295 ? -22.264 7.623 30.077 1.00 95.06 295 LEU A C 1
ATOM 2290 O O . LEU A 1 295 ? -21.269 7.877 29.398 1.00 95.06 295 LEU A O 1
ATOM 2294 N N . ALA A 1 296 ? -22.210 7.521 31.398 1.00 92.62 296 ALA A N 1
ATOM 2295 C CA . ALA A 1 296 ? -20.972 7.401 32.150 1.00 92.62 296 ALA A CA 1
ATOM 2296 C C . ALA A 1 296 ? -20.344 6.011 31.968 1.00 92.62 296 ALA A C 1
ATOM 2298 O O . ALA A 1 296 ? -21.027 5.028 31.674 1.00 92.62 296 ALA A O 1
ATOM 2299 N N . LEU A 1 297 ? -19.034 5.905 32.205 1.00 91.12 297 LEU A N 1
ATOM 2300 C CA . LEU A 1 297 ? -18.317 4.628 32.109 1.00 91.12 297 LEU A CA 1
ATOM 2301 C C . LEU A 1 297 ? -18.937 3.505 32.978 1.00 91.12 297 LEU A C 1
ATOM 2303 O O . LEU A 1 297 ? -19.102 2.402 32.457 1.00 91.12 297 LEU A O 1
ATOM 2307 N N . PRO A 1 298 ? -19.358 3.746 34.243 1.00 93.19 298 PRO A N 1
ATOM 2308 C CA . PRO A 1 298 ? -20.005 2.710 35.053 1.00 93.19 298 PRO A CA 1
ATOM 2309 C C . PRO A 1 298 ? -21.374 2.277 34.520 1.00 93.19 298 PRO A C 1
ATOM 2311 O O . PRO A 1 298 ? -21.769 1.133 34.709 1.00 93.19 298 PRO A O 1
ATOM 2314 N N . GLU A 1 299 ? -22.109 3.173 33.860 1.00 94.38 299 GLU A N 1
ATOM 2315 C CA . GLU A 1 299 ? -23.412 2.853 33.265 1.00 94.38 299 GLU A CA 1
ATOM 2316 C C . GLU A 1 299 ? -23.234 1.998 32.010 1.00 94.38 299 GLU A C 1
ATOM 2318 O O . GLU A 1 299 ? -23.964 1.030 31.812 1.00 94.38 299 GLU A O 1
ATOM 2323 N N . LEU A 1 300 ? -22.219 2.311 31.198 1.00 93.69 300 LEU A N 1
ATOM 2324 C CA . LEU A 1 300 ? -21.850 1.518 30.028 1.00 93.69 300 LEU A CA 1
ATOM 2325 C C . LEU A 1 300 ? -21.432 0.091 30.421 1.00 93.69 300 LEU A C 1
ATOM 2327 O O . LEU A 1 300 ? -21.830 -0.862 29.756 1.00 93.69 300 LEU A O 1
ATOM 2331 N N . ALA A 1 301 ? -20.690 -0.061 31.522 1.00 93.44 301 ALA A N 1
ATOM 2332 C CA . ALA A 1 301 ? -20.264 -1.362 32.042 1.00 93.44 301 ALA A CA 1
ATOM 2333 C C . ALA A 1 301 ? -21.426 -2.239 32.552 1.00 93.44 301 ALA A C 1
ATOM 2335 O O . ALA A 1 301 ? -21.280 -3.454 32.636 1.00 93.44 301 ALA A O 1
ATOM 2336 N N . ARG A 1 302 ? -22.581 -1.643 32.883 1.00 95.81 302 ARG A N 1
ATOM 2337 C CA . ARG A 1 302 ? -23.789 -2.370 33.320 1.00 95.81 302 ARG A CA 1
ATOM 2338 C C . ARG A 1 302 ? -24.673 -2.841 32.167 1.00 95.81 302 ARG A C 1
ATOM 2340 O O . ARG A 1 302 ? -25.601 -3.611 32.398 1.00 95.81 302 ARG A O 1
ATOM 2347 N N . LEU A 1 303 ? -24.437 -2.365 30.944 1.00 96.06 303 LEU A N 1
ATOM 2348 C CA . LEU A 1 303 ? -25.145 -2.877 29.771 1.00 96.06 303 LEU A CA 1
ATOM 2349 C C . LEU A 1 303 ? -24.686 -4.312 29.453 1.00 96.06 303 LEU A C 1
ATOM 2351 O O . LEU A 1 303 ? -23.593 -4.700 29.873 1.00 96.06 303 LEU A O 1
ATOM 2355 N N . PRO A 1 304 ? -25.476 -5.098 28.695 1.00 96.38 304 PRO A N 1
ATOM 2356 C CA . PRO A 1 304 ? -25.067 -6.430 28.261 1.00 96.38 304 PRO A CA 1
ATOM 2357 C C . PRO A 1 304 ? -23.687 -6.415 27.587 1.00 96.38 304 PRO A C 1
ATOM 2359 O O . PRO A 1 304 ? -23.468 -5.698 26.606 1.00 96.38 304 PRO A O 1
ATOM 2362 N N . GLN A 1 305 ? -22.757 -7.196 28.138 1.00 95.69 305 GLN A N 1
ATOM 2363 C CA . GLN A 1 305 ? -21.415 -7.365 27.588 1.00 95.69 305 GLN A CA 1
ATOM 2364 C C . GLN A 1 305 ? -21.402 -8.537 26.606 1.00 95.69 305 GLN A C 1
ATOM 2366 O O . GLN A 1 305 ? -22.035 -9.570 26.826 1.00 95.69 305 GLN A O 1
ATOM 2371 N N . HIS A 1 306 ? -20.664 -8.377 25.515 1.00 95.12 306 HIS A N 1
ATOM 2372 C CA . HIS A 1 306 ? -20.469 -9.400 24.500 1.00 95.12 306 HIS A CA 1
ATOM 2373 C C . HIS A 1 306 ? -18.987 -9.689 24.335 1.00 95.12 306 HIS A C 1
ATOM 2375 O O . HIS A 1 306 ? -18.166 -8.778 24.393 1.00 95.12 306 HIS A O 1
ATOM 2381 N N . THR A 1 307 ? -18.666 -10.952 24.076 1.00 95.06 307 THR A N 1
ATOM 2382 C CA . THR A 1 307 ? -17.317 -11.393 23.729 1.00 95.06 307 THR A CA 1
ATOM 2383 C C . THR A 1 307 ? -17.292 -11.873 22.285 1.00 95.06 307 THR A C 1
ATOM 2385 O O . THR A 1 307 ? -18.138 -12.672 21.895 1.00 95.06 307 THR A O 1
ATOM 2388 N N . GLU A 1 308 ? -16.313 -11.417 21.508 1.00 91.62 308 GLU A N 1
ATOM 2389 C CA . GLU A 1 308 ? -16.080 -11.851 20.126 1.00 91.62 308 GLU A CA 1
ATOM 2390 C C . GLU A 1 308 ? -14.575 -11.979 19.862 1.00 91.62 308 GLU A C 1
ATOM 2392 O O . GLU A 1 308 ? -13.781 -11.195 20.385 1.00 91.62 308 GLU A O 1
ATOM 2397 N N . GLU A 1 309 ? -14.168 -12.922 19.013 1.00 90.75 309 GLU A N 1
ATOM 2398 C CA . GLU A 1 309 ? -12.793 -12.992 18.511 1.00 90.75 309 GLU A CA 1
ATOM 2399 C C . GLU A 1 309 ? -12.729 -12.368 17.115 1.00 90.75 309 GLU A C 1
ATOM 2401 O O . GLU A 1 309 ? -13.317 -12.876 16.159 1.00 90.75 309 GLU A O 1
ATOM 2406 N N . LEU A 1 310 ? -12.050 -11.226 16.995 1.00 89.50 310 LEU A N 1
ATOM 2407 C CA . LEU A 1 310 ? -12.016 -10.442 15.759 1.00 89.50 310 LEU A CA 1
ATOM 2408 C C . LEU A 1 310 ? -10.585 -10.000 15.434 1.00 89.50 310 LEU A C 1
ATOM 2410 O O . LEU A 1 310 ? -9.823 -9.653 16.346 1.00 89.50 310 LEU A O 1
ATOM 2414 N N . PRO A 1 311 ? -10.205 -9.970 14.143 1.00 89.06 311 PRO A N 1
ATOM 2415 C CA . PRO A 1 311 ? -8.922 -9.427 13.739 1.00 89.06 311 PRO A CA 1
ATOM 2416 C C . PRO A 1 311 ? -8.936 -7.897 13.800 1.00 89.06 311 PRO A C 1
ATOM 2418 O O . PRO A 1 311 ? -9.863 -7.250 13.317 1.00 89.06 311 PRO A O 1
ATOM 2421 N N . ILE A 1 312 ? -7.854 -7.318 14.310 1.00 85.19 312 ILE A N 1
ATOM 2422 C CA . ILE A 1 312 ? -7.479 -5.927 14.067 1.00 85.19 312 ILE A CA 1
ATOM 2423 C C . ILE A 1 312 ? -6.389 -5.902 13.000 1.00 85.19 312 ILE A C 1
ATOM 2425 O O . ILE A 1 312 ? -5.402 -6.627 13.096 1.00 85.19 312 ILE A O 1
ATOM 2429 N N . ALA A 1 313 ? -6.572 -5.079 11.970 1.00 88.19 313 ALA A N 1
ATOM 2430 C CA . ALA A 1 313 ? -5.581 -4.860 10.923 1.00 88.19 313 ALA A CA 1
ATOM 2431 C C . ALA A 1 313 ? -5.336 -3.361 10.756 1.00 88.19 313 ALA A C 1
ATOM 2433 O O . ALA A 1 313 ? -6.278 -2.574 10.661 1.00 88.19 313 ALA A O 1
ATOM 2434 N N . CYS A 1 314 ? -4.064 -2.974 10.739 1.00 86.00 314 CYS A N 1
ATOM 2435 C CA . CYS A 1 314 ? -3.637 -1.582 10.676 1.00 86.00 314 CYS A CA 1
ATOM 2436 C C . CYS A 1 314 ? -3.146 -1.201 9.277 1.00 86.00 314 CYS A C 1
ATOM 2438 O O . CYS A 1 314 ? -2.665 -2.046 8.519 1.00 86.00 314 CYS A O 1
ATOM 2440 N N . VAL A 1 315 ? -3.209 0.090 8.942 1.00 86.00 315 VAL A N 1
ATOM 2441 C CA . VAL A 1 315 ? -2.707 0.605 7.651 1.00 86.00 315 VAL A CA 1
ATOM 2442 C C . VAL A 1 315 ? -1.177 0.561 7.562 1.00 86.00 315 VAL A C 1
ATOM 2444 O O . VAL A 1 315 ? -0.600 0.584 6.481 1.00 86.00 315 VAL A O 1
ATOM 2447 N N . GLU A 1 316 ? -0.520 0.444 8.708 1.00 83.56 316 GLU A N 1
ATOM 2448 C CA . GLU A 1 316 ? 0.906 0.204 8.900 1.00 83.56 316 GLU A CA 1
ATOM 2449 C C . GLU A 1 316 ? 1.306 -1.245 8.587 1.00 83.56 316 GLU A C 1
ATOM 2451 O O . GLU A 1 316 ? 2.487 -1.565 8.583 1.00 83.56 316 GLU A O 1
ATOM 2456 N N . GLY A 1 317 ? 0.335 -2.121 8.306 1.00 79.06 317 GLY A N 1
ATOM 2457 C CA . GLY A 1 317 ? 0.565 -3.475 7.809 1.00 79.06 317 GLY A CA 1
ATOM 2458 C C . GLY A 1 317 ? 0.619 -4.566 8.867 1.00 79.06 317 GLY A C 1
ATOM 2459 O O . GLY A 1 317 ? 0.599 -5.741 8.508 1.00 79.06 317 GLY A O 1
ATOM 2460 N N . TRP A 1 318 ? 0.609 -4.219 10.153 1.00 82.25 318 TRP A N 1
ATOM 2461 C CA . TRP A 1 318 ? 0.496 -5.218 11.210 1.00 82.25 318 TRP A CA 1
ATOM 2462 C C . TRP A 1 318 ? -0.960 -5.657 11.425 1.00 82.25 318 TRP A C 1
ATOM 2464 O O . TRP A 1 318 ? -1.901 -4.877 11.227 1.00 82.25 318 TRP A O 1
ATOM 2474 N N . SER A 1 319 ? -1.161 -6.902 11.853 1.00 84.62 319 SER A N 1
ATOM 2475 C CA . SER A 1 319 ? -2.470 -7.396 12.276 1.00 84.62 319 SER A CA 1
ATOM 2476 C C . SER A 1 319 ? -2.374 -8.388 13.437 1.00 84.62 319 SER A C 1
ATOM 2478 O O . SER A 1 319 ? -1.376 -9.088 13.606 1.00 84.62 319 SER A O 1
ATOM 2480 N N . ALA A 1 320 ? -3.428 -8.458 14.245 1.00 83.75 320 ALA A N 1
ATOM 2481 C CA . ALA A 1 320 ? -3.539 -9.410 15.343 1.00 83.75 320 ALA A CA 1
ATOM 2482 C C . ALA A 1 320 ? -4.984 -9.896 15.476 1.00 83.75 320 ALA A C 1
ATOM 2484 O O . ALA A 1 320 ? -5.921 -9.127 15.269 1.00 83.75 320 ALA A O 1
ATOM 2485 N N . SER A 1 321 ? -5.173 -11.170 15.816 1.00 86.81 321 SER A N 1
ATOM 2486 C CA . SER A 1 321 ? -6.477 -11.666 16.272 1.00 86.81 321 SER A CA 1
ATOM 2487 C C . SER A 1 321 ? -6.548 -11.461 17.778 1.00 86.81 321 SER A C 1
ATOM 2489 O O . SER A 1 321 ? -5.571 -11.736 18.474 1.00 86.81 321 SER A O 1
ATOM 2491 N N . ALA A 1 322 ? -7.669 -10.945 18.268 1.00 85.62 322 ALA A N 1
ATOM 2492 C CA . ALA A 1 322 ? -7.848 -10.673 19.685 1.00 85.62 322 ALA A CA 1
ATOM 2493 C C . ALA A 1 322 ? -9.256 -11.029 20.141 1.00 85.62 322 ALA A C 1
ATOM 2495 O O . ALA A 1 322 ? -10.214 -10.949 19.367 1.00 85.62 322 ALA A O 1
ATOM 2496 N N . ARG A 1 323 ? -9.367 -11.361 21.427 1.00 90.12 323 ARG A N 1
ATOM 2497 C CA . ARG A 1 323 ? -10.642 -11.472 22.127 1.00 90.12 323 ARG A CA 1
ATOM 2498 C C . ARG A 1 323 ? -11.069 -10.080 22.588 1.00 90.12 323 ARG A C 1
ATOM 2500 O O . ARG A 1 323 ? -10.389 -9.456 23.398 1.00 90.12 323 ARG A O 1
ATOM 2507 N N . TRP A 1 324 ? -12.191 -9.609 22.065 1.00 90.06 324 TRP A N 1
ATOM 2508 C CA . TRP A 1 324 ? -12.789 -8.320 22.394 1.00 90.06 324 TRP A CA 1
ATOM 2509 C C . TRP A 1 324 ? -13.969 -8.535 23.330 1.00 90.06 324 TRP A C 1
ATOM 2511 O O . TRP A 1 324 ? -14.797 -9.409 23.079 1.00 90.06 324 TRP A O 1
ATOM 2521 N N . GLU A 1 325 ? -14.063 -7.719 24.376 1.00 92.00 325 GLU A N 1
ATOM 2522 C CA . GLU A 1 325 ? -15.200 -7.688 25.293 1.00 92.00 325 GLU A CA 1
ATOM 2523 C C . GLU A 1 325 ? -15.764 -6.267 25.372 1.00 92.00 325 GLU A C 1
ATOM 2525 O O . GLU A 1 325 ? -15.007 -5.295 25.441 1.00 92.00 325 GLU A O 1
ATOM 2530 N N . GLY A 1 326 ? -17.088 -6.131 25.318 1.00 93.31 326 GLY A N 1
ATOM 2531 C CA . GLY A 1 326 ? -17.740 -4.832 25.441 1.00 93.31 326 GLY A CA 1
ATOM 2532 C C . GLY A 1 326 ? -19.206 -4.817 25.019 1.00 93.31 326 GLY A C 1
ATOM 2533 O O . GLY A 1 326 ? -19.781 -5.825 24.604 1.00 93.31 326 GLY A O 1
ATOM 2534 N N . VAL A 1 327 ? -19.806 -3.628 25.066 1.00 94.69 327 VAL A N 1
ATOM 2535 C CA . VAL A 1 327 ? -21.153 -3.371 24.536 1.00 94.69 327 VAL A CA 1
ATOM 2536 C C . VAL A 1 327 ? -21.102 -3.301 23.010 1.00 94.69 327 VAL A C 1
ATOM 2538 O O . VAL A 1 327 ? -20.264 -2.598 22.438 1.00 94.69 327 VAL A O 1
ATOM 2541 N N . ARG A 1 328 ? -22.022 -3.982 22.316 1.00 92.00 328 ARG A N 1
ATOM 2542 C CA . ARG A 1 328 ? -22.096 -3.899 20.851 1.00 92.00 328 ARG A CA 1
ATOM 2543 C C . ARG A 1 328 ? -22.568 -2.507 20.431 1.00 92.00 328 ARG A C 1
ATOM 2545 O O . ARG A 1 328 ? -23.629 -2.046 20.842 1.00 92.00 328 ARG A O 1
ATOM 2552 N N . VAL A 1 329 ? -21.828 -1.873 19.519 1.00 90.62 329 VAL A N 1
ATOM 2553 C CA . VAL A 1 329 ? -22.164 -0.538 18.982 1.00 90.62 329 VAL A CA 1
ATOM 2554 C C . VAL A 1 329 ? -23.581 -0.495 18.401 1.00 90.62 329 VAL A C 1
ATOM 2556 O O . VAL A 1 329 ? -24.290 0.488 18.589 1.00 90.62 329 VAL A O 1
ATOM 2559 N N . ARG A 1 330 ? -24.029 -1.579 17.755 1.00 88.75 330 ARG A N 1
ATOM 2560 C CA . ARG A 1 330 ? -25.388 -1.680 17.202 1.00 88.75 330 ARG A CA 1
ATOM 2561 C C . ARG A 1 330 ? -26.477 -1.492 18.271 1.00 88.75 330 ARG A C 1
ATOM 2563 O O . ARG A 1 330 ? -27.474 -0.845 17.993 1.00 88.75 330 ARG A O 1
ATOM 2570 N N . ASP A 1 331 ? -26.269 -2.004 19.486 1.00 92.31 331 ASP A N 1
ATOM 2571 C CA . ASP A 1 331 ? -27.281 -1.977 20.545 1.00 92.31 331 ASP A CA 1
ATOM 2572 C C . ASP A 1 331 ? -27.407 -0.546 21.109 1.00 92.31 331 ASP A C 1
ATOM 2574 O O . ASP A 1 331 ? -28.498 -0.089 21.450 1.00 92.31 331 ASP A O 1
ATOM 2578 N N . LEU A 1 332 ? -26.297 0.208 21.119 1.00 93.06 332 LEU A N 1
ATOM 2579 C CA . LEU A 1 332 ? -26.292 1.639 21.438 1.00 93.06 332 LEU A CA 1
ATOM 2580 C C . LEU A 1 332 ? -27.028 2.463 20.367 1.00 93.06 332 LEU A C 1
ATOM 2582 O O . LEU A 1 332 ? -27.824 3.345 20.688 1.00 93.06 332 LEU A O 1
ATOM 2586 N N . LEU A 1 333 ? -26.795 2.161 19.088 1.00 90.62 333 LEU A N 1
ATOM 2587 C CA . LEU A 1 333 ? -27.462 2.844 17.975 1.00 90.62 333 LEU A CA 1
ATOM 2588 C C . LEU A 1 333 ? -28.971 2.553 17.944 1.00 90.62 333 LEU A C 1
ATOM 2590 O O . LEU A 1 333 ? -29.767 3.480 17.778 1.00 90.62 333 LEU A O 1
ATOM 2594 N N . ASP A 1 334 ? -29.371 1.300 18.175 1.00 89.94 334 ASP A N 1
ATOM 2595 C CA . ASP A 1 334 ? -30.778 0.893 18.268 1.00 89.94 334 ASP A CA 1
ATOM 2596 C C . ASP A 1 334 ? -31.484 1.644 19.418 1.00 89.94 334 ASP A C 1
ATOM 2598 O O . ASP A 1 334 ? -32.573 2.207 19.236 1.00 89.94 334 ASP A O 1
ATOM 2602 N N . ARG A 1 335 ? -30.834 1.761 20.589 1.00 92.38 335 ARG A N 1
ATOM 2603 C CA . ARG A 1 335 ? -31.341 2.563 21.717 1.00 92.38 335 ARG A CA 1
ATOM 2604 C C . ARG A 1 335 ? -31.513 4.036 21.340 1.00 92.38 335 ARG A C 1
ATOM 2606 O O . ARG A 1 335 ? -32.551 4.620 21.657 1.00 92.38 335 ARG A O 1
ATOM 2613 N N . ALA A 1 336 ? -30.564 4.610 20.599 1.00 92.38 336 ALA A N 1
ATOM 2614 C CA . ALA A 1 336 ? -30.636 5.992 20.118 1.00 92.38 336 ALA A CA 1
ATOM 2615 C C . ALA A 1 336 ? -31.722 6.217 19.050 1.00 92.38 336 ALA A C 1
ATOM 2617 O O . ALA A 1 336 ? -31.925 7.341 18.589 1.00 92.38 336 ALA A O 1
ATOM 2618 N N . GLY A 1 337 ? -32.443 5.163 18.652 1.00 87.75 337 GLY A N 1
ATOM 2619 C CA . GLY A 1 337 ? -33.482 5.226 17.631 1.00 87.75 337 GLY A CA 1
ATOM 2620 C C . GLY A 1 337 ? -32.918 5.362 16.221 1.00 87.75 337 GLY A C 1
ATOM 2621 O O . GLY A 1 337 ? -33.633 5.832 15.338 1.00 87.75 337 GLY A O 1
ATOM 2622 N N . ALA A 1 338 ? -31.653 4.990 15.994 1.00 82.25 338 ALA A N 1
ATOM 2623 C CA . ALA A 1 338 ? -31.116 4.919 14.645 1.00 82.25 338 ALA A CA 1
ATOM 2624 C C . ALA A 1 338 ? -31.963 3.924 13.842 1.00 82.25 338 ALA A C 1
ATOM 2626 O O . ALA A 1 338 ? -32.118 2.764 14.224 1.00 82.25 338 ALA A O 1
ATOM 2627 N N . ALA A 1 339 ? -32.558 4.384 12.742 1.00 65.94 339 ALA A N 1
ATOM 2628 C CA . ALA A 1 339 ? -33.324 3.499 11.885 1.00 65.94 339 ALA A CA 1
ATOM 2629 C C . ALA A 1 339 ? -32.402 2.377 11.389 1.00 65.94 339 ALA A C 1
ATOM 2631 O O . ALA A 1 339 ? -31.328 2.655 10.857 1.00 65.94 339 ALA A O 1
ATOM 2632 N N . ARG A 1 340 ? -32.862 1.118 11.442 1.00 61.44 340 ARG A N 1
ATOM 2633 C CA . ARG A 1 340 ? -32.191 -0.025 10.780 1.00 61.44 340 ARG A CA 1
ATOM 2634 C C . ARG A 1 340 ? -32.096 0.144 9.254 1.00 61.44 340 ARG A C 1
ATOM 2636 O O . ARG A 1 340 ? -31.610 -0.743 8.554 1.00 61.44 340 ARG A O 1
ATOM 2643 N N . SER A 1 341 ? -32.599 1.261 8.718 1.00 50.91 341 SER A N 1
ATOM 2644 C CA . SER A 1 341 ? -32.412 1.651 7.333 1.00 50.91 341 SER A CA 1
ATOM 2645 C C . SER A 1 341 ? -30.924 1.784 7.043 1.00 50.91 341 SER A C 1
ATOM 2647 O O . SER A 1 341 ? -30.190 2.432 7.786 1.00 50.91 341 SER A O 1
ATOM 2649 N N . ARG A 1 342 ? -30.505 1.192 5.928 1.00 51.19 342 ARG A N 1
ATOM 2650 C CA . ARG A 1 342 ? -29.104 1.011 5.540 1.00 51.19 342 ARG A CA 1
ATOM 2651 C C . ARG A 1 342 ? -28.253 2.296 5.539 1.00 51.19 342 ARG A C 1
ATOM 2653 O O . ARG A 1 342 ? -27.052 2.152 5.653 1.00 51.19 342 ARG A O 1
ATOM 2660 N N . ARG A 1 343 ? -28.862 3.495 5.543 1.00 50.31 343 ARG A N 1
ATOM 2661 C CA . ARG A 1 343 ? -28.227 4.834 5.521 1.00 50.31 343 ARG A CA 1
ATOM 2662 C C . ARG A 1 343 ? -27.777 5.381 6.885 1.00 50.31 343 ARG A C 1
ATOM 2664 O O . ARG A 1 343 ? -27.460 6.567 6.993 1.00 50.31 343 ARG A O 1
ATOM 2671 N N . ALA A 1 344 ? -27.820 4.589 7.954 1.00 50.78 344 ALA A N 1
ATOM 2672 C CA . ALA A 1 344 ? -27.353 5.036 9.264 1.00 50.78 344 ALA A CA 1
ATOM 2673 C C . ALA A 1 344 ? -25.814 5.045 9.300 1.00 50.78 344 ALA A C 1
ATOM 2675 O O . ALA A 1 344 ? -25.176 4.087 9.727 1.00 50.78 344 ALA A O 1
ATOM 2676 N N . ALA A 1 345 ? -25.202 6.139 8.842 1.00 54.91 345 ALA A N 1
ATOM 2677 C CA . ALA A 1 345 ? -23.766 6.347 8.981 1.00 54.91 345 ALA A CA 1
ATOM 2678 C C . ALA A 1 345 ? -23.418 6.582 10.461 1.00 54.91 345 ALA A C 1
ATOM 2680 O O . ALA A 1 345 ? -23.592 7.681 10.991 1.00 54.91 345 ALA A O 1
ATOM 2681 N N . SER A 1 346 ? -22.915 5.555 11.145 1.00 55.47 346 SER A N 1
ATOM 2682 C CA . SER A 1 346 ? -22.371 5.708 12.493 1.00 55.47 346 SER A CA 1
ATOM 2683 C C . SER A 1 346 ? -20.999 6.372 12.419 1.00 55.47 346 SER A C 1
ATOM 2685 O O . SER A 1 346 ? -20.099 5.867 11.753 1.00 55.47 346 SER A O 1
ATOM 2687 N N . ARG A 1 347 ? -20.814 7.498 13.114 1.00 59.81 347 ARG A N 1
ATOM 2688 C CA . ARG A 1 347 ? -19.504 8.148 13.243 1.00 59.81 347 ARG A CA 1
ATOM 2689 C C . ARG A 1 347 ? -19.077 8.143 14.700 1.00 59.81 347 ARG A C 1
ATOM 2691 O O . ARG A 1 347 ? -19.645 8.869 15.509 1.00 59.81 347 ARG A O 1
ATOM 2698 N N . VAL A 1 348 ? -18.020 7.402 15.009 1.00 57.81 348 VAL A N 1
ATOM 2699 C CA . VAL A 1 348 ? -17.382 7.467 16.325 1.00 57.81 348 VAL A CA 1
ATOM 2700 C C . VAL A 1 348 ? -16.396 8.633 16.328 1.00 57.81 348 VAL A C 1
ATOM 2702 O O . VAL A 1 348 ? -15.491 8.718 15.496 1.00 57.81 348 VAL A O 1
ATOM 2705 N N . ARG A 1 349 ? -16.568 9.576 17.258 1.00 57.25 349 ARG A N 1
ATOM 2706 C CA . ARG A 1 349 ? -15.606 10.659 17.488 1.00 57.25 349 ARG A CA 1
ATOM 2707 C C . ARG A 1 349 ? -15.000 10.491 18.869 1.00 57.25 349 ARG A C 1
ATOM 2709 O O . ARG A 1 349 ? -15.685 10.648 19.870 1.00 57.25 349 ARG A O 1
ATOM 2716 N N . GLN A 1 350 ? -13.699 10.228 18.923 1.00 54.56 350 GLN A N 1
ATOM 2717 C CA . GLN A 1 350 ? -12.966 10.319 20.178 1.00 54.56 350 GLN A CA 1
ATOM 2718 C C . GLN A 1 350 ? -12.679 11.796 20.478 1.00 54.56 350 GLN A C 1
ATOM 2720 O O . GLN A 1 350 ? -11.923 12.445 19.749 1.00 54.56 350 GLN A O 1
ATOM 2725 N N . TRP A 1 351 ? -13.255 12.325 21.556 1.00 44.72 351 TRP A N 1
ATOM 2726 C CA . TRP A 1 351 ? -12.871 13.632 22.084 1.00 44.72 351 TRP A CA 1
ATOM 2727 C C . TRP A 1 351 ? -11.442 13.565 22.644 1.00 44.72 351 TRP A C 1
ATOM 2729 O O . TRP A 1 351 ? -11.125 12.727 23.487 1.00 44.72 351 TRP A O 1
ATOM 2739 N N . ARG A 1 352 ? -10.556 14.444 22.162 1.00 47.12 352 ARG A N 1
ATOM 2740 C CA . ARG A 1 352 ? -9.211 14.659 22.721 1.00 47.12 352 ARG A CA 1
ATOM 2741 C C . ARG A 1 352 ? -9.115 16.101 23.191 1.00 47.12 352 ARG A C 1
ATOM 2743 O O . ARG A 1 352 ? -9.523 17.004 22.471 1.00 47.12 352 ARG A O 1
ATOM 2750 N N . ARG A 1 353 ? -8.549 16.314 24.383 1.00 44.97 353 ARG A N 1
ATOM 2751 C CA . ARG A 1 353 ? -8.547 17.624 25.056 1.00 44.97 353 ARG A CA 1
ATOM 2752 C C . ARG A 1 353 ? -7.857 18.750 24.268 1.00 44.97 353 ARG A C 1
ATOM 2754 O O . ARG A 1 353 ? -8.216 19.891 24.513 1.00 44.97 353 ARG A O 1
ATOM 2761 N N . ARG A 1 354 ? -6.950 18.471 23.313 1.00 33.91 354 ARG A N 1
ATOM 2762 C CA . ARG A 1 354 ? -6.472 19.413 22.270 1.00 33.91 354 ARG A CA 1
ATOM 2763 C C . ARG A 1 354 ? -5.926 18.660 21.045 1.00 33.91 354 ARG A C 1
ATOM 2765 O O . ARG A 1 354 ? -5.157 17.713 21.200 1.00 33.91 354 ARG A O 1
ATOM 2772 N N . GLY A 1 355 ? -6.301 19.104 19.844 1.00 35.84 355 GLY A N 1
ATOM 2773 C CA . GLY A 1 355 ? -5.876 18.567 18.541 1.00 35.84 355 GLY A CA 1
ATOM 2774 C C . GLY A 1 355 ? -7.077 18.248 17.639 1.00 35.84 355 GLY A C 1
ATOM 2775 O O . GLY A 1 355 ? -8.130 17.895 18.171 1.00 35.84 355 GLY A O 1
ATOM 2776 N N . PRO A 1 356 ? -6.969 18.378 16.299 1.00 28.44 356 PRO A N 1
ATOM 2777 C CA . PRO A 1 356 ? -8.102 18.159 15.405 1.00 28.44 356 PRO A CA 1
ATOM 2778 C C . PRO A 1 356 ? -8.679 16.766 15.648 1.00 28.44 356 PRO A C 1
ATOM 2780 O O . PRO A 1 356 ? -7.934 15.781 15.671 1.00 28.44 356 PRO A O 1
ATOM 2783 N N . ALA A 1 357 ? -9.996 16.697 15.861 1.00 33.72 357 ALA A N 1
ATOM 2784 C CA . ALA A 1 357 ? -10.724 15.449 16.032 1.00 33.72 357 ALA A CA 1
ATOM 2785 C C . ALA A 1 357 ? -10.393 14.523 14.854 1.00 33.72 357 ALA A C 1
ATOM 2787 O O . ALA A 1 357 ? -10.857 14.735 13.731 1.00 33.72 357 ALA A O 1
ATOM 2788 N N . ARG A 1 358 ? -9.542 13.520 15.087 1.00 39.00 358 ARG A N 1
ATOM 2789 C CA . ARG A 1 358 ? -9.204 12.549 14.051 1.00 39.00 358 ARG A CA 1
ATOM 2790 C C . ARG A 1 358 ? -10.411 11.641 13.880 1.00 39.00 358 ARG A C 1
ATOM 2792 O O . ARG A 1 358 ? -10.837 10.981 14.824 1.00 39.00 358 ARG A O 1
ATOM 2799 N N . ARG A 1 359 ? -10.978 11.661 12.675 1.00 30.02 359 ARG A N 1
ATOM 2800 C CA . ARG A 1 359 ? -12.010 10.717 12.252 1.00 30.02 359 ARG A CA 1
ATOM 2801 C C . ARG A 1 359 ? -11.400 9.318 12.321 1.00 30.02 359 ARG A C 1
ATOM 2803 O O . ARG A 1 359 ? -10.424 9.057 11.622 1.00 30.02 359 ARG A O 1
ATOM 2810 N N . CYS A 1 360 ? -11.936 8.473 13.190 1.00 28.56 360 CYS A N 1
ATOM 2811 C CA . CYS A 1 360 ? -11.811 7.032 13.030 1.00 28.56 360 CYS A CA 1
ATOM 2812 C C . CYS A 1 360 ? -13.043 6.648 12.209 1.00 28.56 360 CYS A C 1
ATOM 2814 O O . CYS A 1 360 ? -14.165 6.860 12.675 1.00 28.56 360 CYS A O 1
ATOM 2816 N N . GLY A 1 361 ? -12.807 6.329 10.936 1.00 29.06 361 GLY A N 1
ATOM 2817 C CA . GLY A 1 361 ? -13.827 5.817 10.023 1.00 29.06 361 GLY A CA 1
ATOM 2818 C C . GLY A 1 361 ? -14.103 4.360 10.327 1.00 29.06 361 GLY A C 1
ATOM 2819 O O . GLY A 1 361 ? -13.131 3.687 10.746 1.00 29.06 361 GLY A O 1
#